Protein AF-A0A246A9L0-F1 (afdb_monomer)

Foldseek 3Di:
DDAAADDLVCLVVLLVVLVPDLFLVVNLVSLLSLLVNLLVLVVVLLVLVLVLLLVVLVVVLVVVVVVLVVLVVVLVVLVVVLVVLVVVLVVVVVVDDDPDPVVNVVSVVSVVVSVVSVVVSVVSVVVSVVVNVVSVVVSVVSVVVSVVVVVVVVVVSVVVSVVSSVVSVVLSVVLLVVLVVVLVVVLQVVLVVQLVVCVVVCVQDPDPDPDSVVDPSSVVSSVCCVVPPSVVSSSVSSSVSSSVVSVVSSVVSSVSSVVSVVSVVVSVVVVD

Solvent-accessible surface area (backbone atoms only — not comparable to full-atom values): 14744 Å² total; per-residue (Å²): 132,89,78,63,62,72,52,81,92,50,44,66,57,53,53,51,50,55,68,68,50,76,48,41,66,60,42,55,52,51,52,50,50,51,53,56,16,45,48,48,45,50,54,53,44,50,52,52,53,52,52,53,52,51,49,53,55,47,55,56,49,51,55,50,50,54,51,52,52,52,52,50,53,49,53,54,52,52,50,49,55,51,54,54,50,49,52,54,51,51,52,50,54,73,79,46,78,65,89,46,67,72,56,43,54,52,54,51,53,50,49,54,50,51,51,53,53,50,54,53,49,52,53,52,51,51,51,50,52,49,51,51,52,52,48,54,53,50,51,54,51,54,50,52,51,52,55,51,50,53,64,66,46,59,57,55,54,54,55,50,50,53,52,52,48,48,52,52,54,48,51,52,53,51,41,56,52,50,22,56,54,53,32,51,51,52,58,54,47,54,19,52,53,53,32,53,52,34,48,76,70,58,70,54,63,100,63,92,67,90,55,68,89,78,38,67,60,26,56,54,44,38,53,51,39,56,75,75,38,44,67,57,46,36,49,52,46,31,27,53,49,38,49,59,53,48,53,53,52,49,53,55,51,48,56,50,50,51,53,48,50,54,51,48,51,52,57,54,58,79,72,110

Nearest PDB structures (foldseek):
  8dk2-assembly1_D  TM=4.966E-01  e=8.667E-01  Pseudomonas aeruginosa PA14
  8wjo-assembly1_B  TM=2.475E-01  e=2.273E-01  Saccharomyces cerevisiae S288C
  6nct-assembly1_B  TM=4.121E-01  e=2.336E+00  Homo sapiens
  7a0g-assembly1_DDD  TM=3.031E-01  e=2.013E+00  Serratia marcescens
  8to0-assembly1_GX  TM=2.310E-01  e=5.426E+00  Mus musculus

Mean predicted aligned error: 10.17 Å

pLDDT: mean 87.03, std 9.72, range [43.97, 95.81]

Sequence (272 aa):
MSFRSLSVNHFSQYQETLSALPDAKERYSFIKELYQRLTINEEELEALQFEAALTEIQEQHDLQKDAFRNDHQVLKSIRKAIDDRILAVEQKLYLGLPDDLAEMDRLIAEQEAIVADQEQLNENELALLEKMSQSDISYGKKLAALDQSKTNREVPLKSKLERQLAQVAEAEKQTAFRTGIISMVIILLIPIILDYFAYLLGLNGKTDTRLIFTHYVFLISLILIEFFYAQRIKILVAAFLAKKQGDLFLNEISASLESIEKSKRKLTINRN

Radius of gyration: 42.34 Å; Cα contacts (8 Å, |Δi|>4): 162; chains: 1; bounding box: 89×28×133 Å

Structure (mmCIF, N/CA/C/O backbone):
data_AF-A0A246A9L0-F1
#
_entry.id   AF-A0A246A9L0-F1
#
loop_
_atom_site.group_PDB
_atom_site.id
_atom_site.type_symbol
_atom_site.label_atom_id
_atom_site.label_alt_id
_atom_site.label_comp_id
_atom_site.label_asym_id
_atom_site.label_entity_id
_atom_site.label_seq_id
_atom_site.pdbx_PDB_ins_code
_atom_site.Cartn_x
_atom_site.Cartn_y
_atom_site.Cartn_z
_atom_site.occupancy
_atom_site.B_iso_or_equiv
_atom_site.auth_seq_id
_atom_site.auth_comp_id
_atom_site.auth_asym_id
_atom_site.auth_atom_id
_atom_site.pdbx_PDB_model_num
ATOM 1 N N . MET A 1 1 ? 20.318 -9.066 -1.738 1.00 43.97 1 MET A N 1
ATOM 2 C CA . MET A 1 1 ? 20.620 -7.653 -1.421 1.00 43.97 1 MET A CA 1
ATOM 3 C C . MET A 1 1 ? 19.386 -7.071 -0.759 1.00 43.97 1 MET A C 1
ATOM 5 O O . MET A 1 1 ? 18.305 -7.299 -1.280 1.00 43.97 1 MET A O 1
ATOM 9 N N . SER A 1 2 ? 19.524 -6.423 0.399 1.00 50.28 2 SER A N 1
ATOM 10 C CA . SER A 1 2 ? 18.411 -5.701 1.030 1.00 50.28 2 SER A CA 1
ATOM 11 C C . SER A 1 2 ? 18.311 -4.328 0.368 1.00 50.28 2 SER A C 1
ATOM 13 O O . SER A 1 2 ? 19.278 -3.564 0.396 1.00 50.28 2 SER A O 1
ATOM 15 N N . PHE A 1 3 ? 17.197 -4.061 -0.307 1.00 69.56 3 PHE A N 1
ATOM 16 C CA . PHE A 1 3 ? 16.934 -2.764 -0.922 1.00 69.56 3 PHE A CA 1
ATOM 17 C C . PHE A 1 3 ? 16.401 -1.799 0.145 1.00 69.56 3 PHE A C 1
ATOM 19 O O . PHE A 1 3 ? 15.726 -2.217 1.081 1.00 69.56 3 PHE A O 1
ATOM 26 N N . ARG A 1 4 ? 16.731 -0.509 0.034 1.00 80.75 4 ARG A N 1
ATOM 27 C CA . ARG A 1 4 ? 16.181 0.546 0.904 1.00 80.75 4 ARG A CA 1
ATOM 28 C C . ARG A 1 4 ? 15.033 1.256 0.192 1.00 80.75 4 ARG A C 1
ATOM 30 O O . ARG A 1 4 ? 15.075 1.366 -1.033 1.00 80.75 4 ARG A O 1
ATOM 37 N N . SER A 1 5 ? 14.063 1.768 0.944 1.00 83.88 5 SER A N 1
ATOM 38 C CA . SER A 1 5 ? 12.982 2.605 0.416 1.00 83.88 5 SER A CA 1
ATOM 39 C C . SER A 1 5 ? 13.514 3.832 -0.337 1.00 83.88 5 SER A C 1
ATOM 41 O O . SER A 1 5 ? 14.615 4.331 -0.078 1.00 83.88 5 SER A O 1
ATOM 43 N N . LEU A 1 6 ? 12.738 4.310 -1.315 1.00 87.75 6 LEU A N 1
ATOM 44 C CA . LEU A 1 6 ? 13.034 5.563 -2.017 1.00 87.75 6 LEU A CA 1
ATOM 45 C C . LEU A 1 6 ? 12.648 6.758 -1.150 1.00 87.75 6 LEU A C 1
ATOM 47 O O . LEU A 1 6 ? 11.604 6.749 -0.506 1.00 87.75 6 LEU A O 1
ATOM 51 N N . SER A 1 7 ? 13.448 7.815 -1.225 1.00 85.19 7 SER A N 1
ATOM 52 C CA . SER A 1 7 ? 13.161 9.104 -0.598 1.00 85.19 7 SER A CA 1
ATOM 53 C C . SER A 1 7 ? 12.926 10.158 -1.671 1.00 85.19 7 SER A C 1
ATOM 55 O O . SER A 1 7 ? 13.726 10.259 -2.608 1.00 85.19 7 SER A O 1
ATOM 57 N N . VAL A 1 8 ? 11.874 10.972 -1.524 1.00 81.69 8 VAL A N 1
ATOM 58 C CA . VAL A 1 8 ? 11.599 12.088 -2.449 1.00 81.69 8 VAL A CA 1
ATOM 59 C C . VAL A 1 8 ? 12.749 13.096 -2.459 1.00 81.69 8 VAL A C 1
ATOM 61 O O . VAL A 1 8 ? 13.107 13.612 -3.515 1.00 81.69 8 VAL A O 1
ATOM 64 N N . ASN A 1 9 ? 13.419 13.299 -1.322 1.00 81.62 9 ASN A N 1
ATOM 65 C CA . ASN A 1 9 ? 14.544 14.235 -1.211 1.00 81.62 9 ASN A CA 1
ATOM 66 C C . ASN A 1 9 ? 15.768 13.812 -2.040 1.00 81.62 9 ASN A C 1
ATOM 68 O O . ASN A 1 9 ? 16.600 14.647 -2.381 1.00 81.62 9 ASN A O 1
ATOM 72 N N . HIS A 1 10 ? 15.877 12.522 -2.370 1.00 84.62 10 HIS A N 1
ATOM 73 C CA . HIS A 1 10 ? 16.960 11.972 -3.187 1.00 84.62 10 HIS A CA 1
ATOM 74 C C . HIS A 1 10 ? 16.540 11.726 -4.642 1.00 84.62 10 HIS A C 1
ATOM 76 O O . HIS A 1 10 ? 17.322 11.186 -5.423 1.00 84.62 10 HIS A O 1
ATOM 82 N N . PHE A 1 11 ? 15.330 12.135 -5.040 1.00 83.31 11 PHE A N 1
ATOM 83 C CA . PHE A 1 11 ? 14.807 11.825 -6.369 1.00 83.31 11 PHE A CA 1
ATOM 84 C C . PHE A 1 11 ? 15.612 12.477 -7.505 1.00 83.31 11 PHE A C 1
ATOM 86 O O . PHE A 1 11 ? 15.880 11.834 -8.521 1.00 83.31 11 PHE A O 1
ATOM 93 N N . SER A 1 12 ? 16.097 13.706 -7.299 1.00 83.31 12 SER A N 1
ATOM 94 C CA . SER A 1 12 ? 16.998 14.388 -8.240 1.00 83.31 12 SER A CA 1
ATOM 95 C C . SER A 1 12 ? 18.298 13.609 -8.475 1.00 83.31 12 SER A C 1
ATOM 97 O O . SER A 1 12 ? 18.754 13.498 -9.610 1.00 83.31 12 SER A O 1
ATOM 99 N 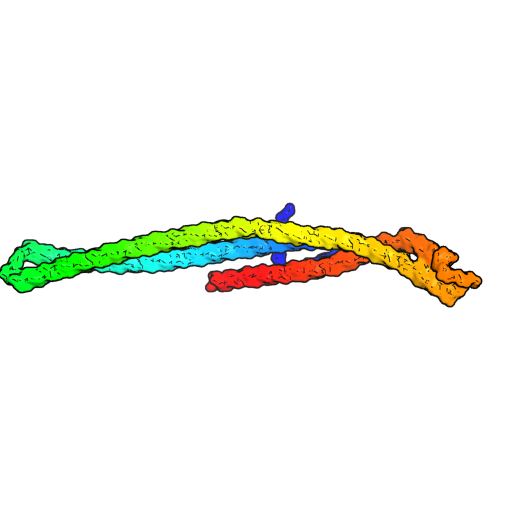N . GLN A 1 13 ? 18.846 12.974 -7.435 1.00 87.56 13 GLN A N 1
ATOM 100 C CA . GLN A 1 13 ? 20.059 12.155 -7.537 1.00 87.56 13 GLN A CA 1
ATOM 101 C C . GLN A 1 13 ? 19.816 10.887 -8.369 1.00 87.56 13 GLN A C 1
ATOM 103 O O . GLN A 1 13 ? 20.695 10.457 -9.117 1.00 87.56 13 GLN A O 1
ATOM 108 N N . TYR A 1 14 ? 18.619 10.292 -8.296 1.00 86.94 14 TYR A N 1
ATOM 109 C CA . TYR A 1 14 ? 18.253 9.152 -9.149 1.00 86.94 14 TYR A CA 1
ATOM 110 C C . TYR A 1 14 ? 18.112 9.562 -10.618 1.00 86.94 14 TYR A C 1
ATOM 112 O O . TYR A 1 14 ? 18.540 8.821 -11.504 1.00 86.94 14 TYR A O 1
ATOM 120 N N . GLN A 1 15 ? 17.575 10.756 -10.880 1.00 86.38 15 GLN A N 1
ATOM 121 C CA . GLN A 1 15 ? 17.470 11.313 -12.228 1.00 86.38 15 GLN A CA 1
ATOM 122 C C . GLN A 1 15 ? 18.846 11.621 -12.837 1.00 86.38 15 GLN A C 1
ATOM 124 O O . GLN A 1 15 ? 19.100 11.291 -14.001 1.00 86.38 15 GLN A O 1
ATOM 129 N N . GLU A 1 16 ? 19.752 12.205 -12.051 1.00 87.44 16 GLU A N 1
ATOM 130 C CA . GLU A 1 16 ? 21.145 12.440 -12.446 1.00 87.44 16 GLU A CA 1
ATOM 131 C C . GLU A 1 16 ? 21.873 11.121 -12.726 1.00 87.44 16 GLU A C 1
ATOM 133 O O . GLU A 1 16 ? 22.497 10.973 -13.778 1.00 87.44 16 GLU A O 1
ATOM 138 N N . THR A 1 17 ? 21.718 10.130 -11.843 1.00 87.44 17 THR A N 1
ATOM 139 C CA . THR A 1 17 ? 22.319 8.797 -12.005 1.00 87.44 17 THR A CA 1
ATOM 140 C C . THR A 1 17 ? 21.833 8.130 -13.289 1.00 87.44 17 THR A C 1
ATOM 142 O O . THR A 1 17 ? 22.651 7.711 -14.106 1.00 87.44 17 THR A O 1
ATOM 145 N N . LEU A 1 18 ? 20.517 8.092 -13.536 1.00 86.81 18 LEU A N 1
ATOM 146 C CA . LEU A 1 18 ? 19.975 7.523 -14.772 1.00 86.81 18 LEU A CA 1
ATOM 147 C C . LEU A 1 18 ? 20.483 8.277 -16.008 1.00 86.81 18 LEU A C 1
ATOM 149 O O . LEU A 1 18 ? 20.780 7.664 -17.033 1.00 86.81 18 LEU A O 1
ATOM 153 N N . SER A 1 19 ? 20.599 9.603 -15.928 1.00 83.19 19 SER A N 1
ATOM 154 C CA . SER A 1 19 ? 21.100 10.432 -17.027 1.00 83.19 19 SER A CA 1
ATOM 155 C C . SER A 1 19 ? 22.567 10.148 -17.350 1.00 83.19 19 SER A C 1
ATOM 157 O O . SER A 1 19 ? 22.910 10.126 -18.534 1.00 83.19 19 SER A O 1
ATOM 159 N N . ALA A 1 20 ? 23.388 9.879 -16.332 1.00 85.75 20 ALA A N 1
ATOM 160 C CA . ALA A 1 20 ? 24.817 9.602 -16.451 1.00 85.75 20 ALA A CA 1
ATOM 161 C C . ALA A 1 20 ? 25.147 8.183 -16.948 1.00 85.75 20 ALA A C 1
ATOM 163 O O . ALA A 1 20 ? 26.250 7.968 -17.450 1.00 85.75 20 ALA A O 1
ATOM 164 N N . LEU A 1 21 ? 24.217 7.222 -16.851 1.00 85.94 21 LEU A N 1
ATOM 165 C CA . LEU A 1 21 ? 24.457 5.841 -17.288 1.00 85.94 21 LEU A CA 1
ATOM 166 C C . LEU A 1 21 ? 24.668 5.757 -18.814 1.00 85.94 21 LEU A C 1
ATOM 168 O O . LEU A 1 21 ? 23.764 6.110 -19.581 1.00 85.94 21 LEU A O 1
ATOM 172 N N . PRO A 1 22 ? 25.830 5.282 -19.291 1.00 75.94 22 PRO A N 1
ATOM 173 C CA . PRO A 1 22 ? 26.137 5.261 -20.718 1.00 75.94 22 PRO A CA 1
ATOM 174 C C . PRO A 1 22 ? 25.418 4.126 -21.457 1.00 75.94 22 PRO A C 1
ATOM 176 O O . PRO A 1 22 ? 25.108 4.275 -22.639 1.00 75.94 22 PRO A O 1
ATOM 179 N N . ASP A 1 23 ? 25.129 3.014 -20.775 1.00 85.81 23 ASP A N 1
ATOM 180 C CA . ASP A 1 23 ? 24.578 1.811 -21.393 1.00 85.81 23 ASP A CA 1
ATOM 181 C C . ASP A 1 23 ? 23.058 1.665 -21.204 1.00 85.81 23 ASP A C 1
ATOM 183 O O . ASP A 1 23 ? 22.481 1.979 -20.160 1.00 85.81 23 ASP A O 1
ATOM 187 N N . ALA A 1 24 ? 22.394 1.140 -22.235 1.00 86.38 24 ALA A N 1
ATOM 188 C CA . ALA A 1 24 ? 20.955 0.906 -22.235 1.00 86.38 24 ALA A CA 1
ATOM 189 C C . ALA A 1 24 ? 20.551 -0.169 -21.214 1.00 86.38 24 ALA A C 1
ATOM 191 O O . ALA A 1 24 ? 19.536 -0.019 -20.533 1.00 86.38 24 ALA A O 1
ATOM 192 N N . LYS A 1 25 ? 21.347 -1.236 -21.070 1.00 88.25 25 LYS A N 1
ATOM 193 C CA . LYS A 1 25 ? 21.045 -2.338 -20.147 1.00 88.25 25 LYS A CA 1
ATOM 194 C C . LYS A 1 25 ? 21.147 -1.893 -18.690 1.00 88.25 25 LYS A C 1
ATOM 196 O O . LYS A 1 25 ? 20.275 -2.217 -17.884 1.00 88.25 25 LYS A O 1
ATOM 201 N N . GLU A 1 26 ? 22.176 -1.113 -18.364 1.00 89.44 26 GLU A N 1
ATOM 202 C CA . GLU A 1 26 ? 22.354 -0.535 -17.028 1.00 89.44 26 GLU A CA 1
ATOM 203 C C . GLU A 1 26 ? 21.178 0.372 -16.646 1.00 89.44 26 GLU A C 1
ATOM 205 O O . GLU A 1 26 ? 20.662 0.263 -15.535 1.00 89.44 26 GLU A O 1
ATOM 210 N N . ARG A 1 27 ? 20.673 1.185 -17.587 1.00 90.75 27 ARG A N 1
ATOM 211 C CA . ARG A 1 27 ? 19.473 2.014 -17.376 1.00 90.75 27 ARG A CA 1
ATOM 212 C C . ARG A 1 27 ? 18.250 1.174 -17.011 1.00 90.75 27 ARG A C 1
ATOM 214 O O . ARG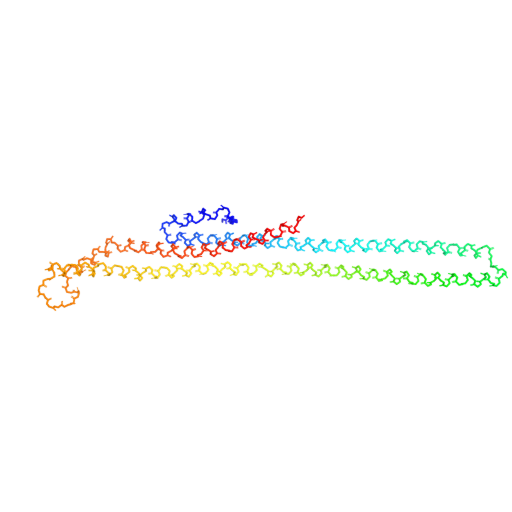 A 1 27 ? 17.592 1.465 -16.016 1.00 90.75 27 ARG A O 1
ATOM 221 N N . TYR A 1 28 ? 17.952 0.114 -17.765 1.00 92.81 28 TYR A N 1
ATOM 222 C CA . TYR A 1 28 ? 16.812 -0.757 -17.451 1.00 92.81 28 TYR A CA 1
ATOM 223 C C . TYR A 1 28 ? 16.993 -1.517 -16.135 1.00 92.81 28 TYR A C 1
ATOM 225 O O . TYR A 1 28 ? 16.023 -1.693 -15.400 1.00 92.81 28 TYR A O 1
ATOM 233 N N . SER A 1 29 ? 18.217 -1.938 -15.807 1.00 92.88 29 SER A N 1
ATOM 234 C CA . SER A 1 29 ? 18.518 -2.558 -14.512 1.00 92.88 29 SER A CA 1
ATOM 235 C C . SER A 1 29 ? 18.274 -1.591 -13.353 1.00 92.88 29 SER A C 1
ATOM 237 O O . SER A 1 29 ? 17.652 -1.971 -12.364 1.00 92.88 29 SER A O 1
ATOM 239 N N . PHE A 1 30 ? 18.703 -0.336 -13.497 1.00 93.06 30 PHE A N 1
ATOM 240 C CA . PHE A 1 30 ? 18.483 0.700 -12.494 1.00 93.06 30 PHE A CA 1
ATOM 241 C C . PHE A 1 30 ? 16.990 1.005 -12.308 1.00 93.06 30 PHE A C 1
ATOM 243 O O . PHE A 1 30 ? 16.514 1.077 -11.181 1.00 93.06 30 PHE A O 1
ATOM 250 N N . ILE A 1 31 ? 16.209 1.083 -13.393 1.00 93.62 31 ILE A N 1
ATOM 251 C CA . ILE A 1 31 ? 14.747 1.247 -13.305 1.00 93.62 31 ILE A CA 1
ATOM 252 C C . ILE A 1 31 ? 14.082 0.065 -12.577 1.00 93.62 31 ILE A C 1
ATOM 254 O O . ILE A 1 31 ? 13.220 0.286 -11.727 1.00 93.62 31 ILE A O 1
ATOM 258 N N . LYS A 1 32 ? 14.487 -1.184 -12.857 1.00 94.19 32 LYS A N 1
ATOM 259 C CA . LYS A 1 32 ? 13.975 -2.371 -12.137 1.00 94.19 32 LYS A CA 1
ATOM 260 C C . LYS A 1 32 ? 14.259 -2.272 -10.637 1.00 94.19 32 LYS A C 1
ATOM 262 O O . LYS A 1 32 ? 13.375 -2.551 -9.832 1.00 94.19 32 LYS A O 1
ATOM 267 N N . GLU A 1 33 ? 15.461 -1.833 -10.269 1.00 92.88 33 GLU A N 1
ATOM 268 C CA . GLU A 1 33 ? 15.821 -1.586 -8.873 1.00 92.88 33 GLU A CA 1
ATOM 269 C C . GLU A 1 33 ? 14.950 -0.488 -8.242 1.00 92.88 33 GLU A C 1
ATOM 271 O O . GLU A 1 33 ? 14.458 -0.664 -7.128 1.00 92.88 33 GLU A O 1
ATOM 276 N N . LEU A 1 34 ? 14.700 0.625 -8.940 1.00 93.44 34 LEU A N 1
ATOM 277 C CA . LEU A 1 34 ? 13.831 1.684 -8.421 1.00 93.44 34 LEU A CA 1
ATOM 278 C C . LEU A 1 34 ? 12.397 1.187 -8.172 1.00 93.44 34 LEU A C 1
ATOM 280 O O . LEU A 1 34 ? 11.835 1.512 -7.130 1.00 93.44 34 LEU A O 1
ATOM 284 N N . TYR A 1 35 ? 11.822 0.352 -9.045 1.00 94.31 35 TYR A N 1
ATOM 285 C CA . TYR A 1 35 ? 10.506 -0.261 -8.792 1.00 94.31 35 TYR A CA 1
ATOM 286 C C . TYR A 1 35 ? 10.508 -1.215 -7.587 1.00 94.31 35 TYR A C 1
ATOM 288 O O . TYR A 1 35 ? 9.560 -1.222 -6.800 1.00 94.31 35 TYR A O 1
ATOM 296 N N . GLN A 1 36 ? 11.586 -1.978 -7.384 1.00 92.38 36 GLN A N 1
ATOM 297 C CA . GLN A 1 36 ? 11.736 -2.814 -6.186 1.00 92.38 36 GLN A CA 1
ATOM 298 C C . GLN A 1 36 ? 11.782 -1.958 -4.913 1.00 92.38 36 GLN A C 1
ATOM 300 O O . GLN A 1 36 ? 11.088 -2.250 -3.942 1.00 92.38 36 GLN A O 1
ATOM 305 N N . ARG A 1 37 ? 12.535 -0.852 -4.928 1.00 92.50 37 ARG A N 1
ATOM 306 C CA . ARG A 1 37 ? 12.586 0.105 -3.811 1.00 92.50 37 ARG A CA 1
ATOM 307 C C . ARG A 1 37 ? 11.259 0.845 -3.600 1.00 92.50 37 ARG A C 1
ATOM 309 O O . ARG A 1 37 ? 10.912 1.164 -2.465 1.00 92.50 37 ARG A O 1
ATOM 316 N N . LEU A 1 38 ? 10.507 1.115 -4.669 1.00 92.62 38 LEU A N 1
ATOM 317 C CA . LEU A 1 38 ? 9.163 1.696 -4.596 1.00 92.62 38 LEU A CA 1
ATOM 318 C C . LEU A 1 38 ? 8.176 0.736 -3.920 1.00 92.62 38 LEU A C 1
ATOM 320 O O . LEU A 1 38 ? 7.350 1.182 -3.135 1.00 92.62 38 LEU A O 1
ATOM 324 N N . THR A 1 39 ? 8.302 -0.570 -4.157 1.00 91.62 39 THR A N 1
ATOM 325 C CA . THR A 1 39 ? 7.457 -1.580 -3.495 1.00 91.62 39 THR A CA 1
ATOM 326 C C . THR A 1 39 ? 7.644 -1.556 -1.979 1.00 91.62 39 THR A C 1
ATOM 328 O O . THR A 1 39 ? 6.663 -1.580 -1.249 1.00 91.62 39 THR A O 1
ATOM 331 N N . ILE A 1 40 ? 8.878 -1.372 -1.495 1.00 91.44 40 ILE A N 1
ATOM 332 C CA . ILE A 1 40 ? 9.153 -1.212 -0.055 1.00 91.44 40 ILE A CA 1
ATOM 333 C C . ILE A 1 40 ? 8.417 0.010 0.512 1.00 91.44 40 ILE A C 1
ATOM 335 O O . ILE A 1 40 ? 7.858 -0.041 1.602 1.00 91.44 40 ILE A O 1
ATOM 339 N N . ASN A 1 41 ? 8.363 1.115 -0.236 1.00 91.19 41 ASN A N 1
ATOM 340 C CA . ASN A 1 41 ? 7.597 2.289 0.185 1.00 91.19 41 ASN A CA 1
ATOM 341 C C . ASN A 1 41 ? 6.091 2.025 0.292 1.00 91.19 41 ASN A C 1
ATOM 343 O O . ASN A 1 41 ? 5.441 2.611 1.161 1.00 91.19 41 ASN A O 1
ATOM 347 N N . GLU A 1 42 ? 5.548 1.191 -0.595 1.00 90.88 42 GLU A N 1
ATOM 348 C CA . GLU A 1 42 ? 4.148 0.764 -0.567 1.00 90.88 42 GLU A CA 1
ATOM 349 C C . GLU A 1 42 ? 3.880 -0.159 0.627 1.00 90.88 42 GLU A C 1
ATOM 351 O O . GLU A 1 42 ? 2.931 0.089 1.366 1.00 90.88 42 GLU A O 1
ATOM 356 N N . GLU A 1 43 ? 4.760 -1.127 0.892 1.00 90.62 43 GLU A N 1
ATOM 357 C CA . GLU A 1 43 ? 4.701 -1.999 2.076 1.00 90.62 43 GLU A CA 1
ATOM 358 C C . GLU A 1 43 ? 4.741 -1.189 3.383 1.00 90.62 43 GLU A C 1
ATOM 360 O O . GLU A 1 43 ? 3.932 -1.405 4.286 1.00 90.62 43 GLU A O 1
ATOM 365 N N . GLU A 1 44 ? 5.635 -0.200 3.477 1.00 90.44 44 GLU A N 1
ATOM 366 C CA . GLU A 1 44 ? 5.698 0.714 4.622 1.00 90.44 44 GLU A CA 1
ATOM 367 C C . GLU A 1 44 ? 4.400 1.525 4.786 1.00 90.44 44 GLU A C 1
ATOM 369 O O . GLU A 1 44 ? 3.945 1.747 5.908 1.00 90.44 44 GLU A O 1
ATOM 374 N N . LEU A 1 45 ? 3.793 1.995 3.689 1.00 90.69 45 LEU A N 1
ATOM 375 C CA . LEU A 1 45 ? 2.514 2.708 3.749 1.00 90.69 45 LEU A CA 1
ATOM 376 C C . LEU A 1 45 ? 1.387 1.787 4.229 1.00 90.69 45 LEU A C 1
ATOM 378 O O . LEU A 1 45 ? 0.569 2.212 5.042 1.00 90.69 45 LEU A O 1
ATOM 382 N N . GLU A 1 46 ? 1.335 0.547 3.749 1.00 89.06 46 GLU A N 1
ATOM 383 C CA . GLU A 1 46 ? 0.333 -0.423 4.187 1.00 89.06 46 GLU A CA 1
ATOM 384 C C . GLU A 1 46 ? 0.473 -0.766 5.669 1.00 89.06 46 GLU A C 1
ATOM 386 O O . GLU A 1 46 ? -0.534 -0.811 6.377 1.00 89.06 46 GLU A O 1
ATOM 391 N N . ALA A 1 47 ? 1.704 -0.937 6.156 1.00 89.38 47 ALA A N 1
ATOM 392 C CA . ALA A 1 47 ? 1.972 -1.145 7.575 1.00 89.38 47 ALA A CA 1
ATOM 393 C C . ALA A 1 47 ? 1.451 0.027 8.424 1.00 89.38 47 ALA A C 1
ATOM 395 O O . ALA A 1 47 ? 0.758 -0.198 9.416 1.00 89.38 47 ALA A O 1
ATOM 396 N N . LEU A 1 48 ? 1.702 1.271 7.998 1.00 90.06 48 LEU A N 1
ATOM 397 C CA . LEU A 1 48 ? 1.187 2.462 8.684 1.00 90.06 48 LEU A CA 1
ATOM 398 C C . LEU A 1 48 ? -0.344 2.545 8.648 1.00 90.06 48 LEU A C 1
ATOM 400 O O . LEU A 1 48 ? -0.961 2.917 9.642 1.00 90.06 48 LEU A O 1
ATOM 404 N N . GLN A 1 49 ? -0.971 2.208 7.518 1.00 90.19 49 GLN A N 1
ATOM 405 C CA . GLN A 1 49 ? -2.434 2.177 7.407 1.00 90.19 49 GLN A CA 1
ATOM 406 C C . GLN A 1 49 ? -3.054 1.122 8.324 1.00 90.19 49 GLN A C 1
ATOM 408 O O . GLN A 1 49 ? -4.099 1.371 8.920 1.00 90.19 49 GLN A O 1
ATOM 413 N N . PHE A 1 50 ? -2.426 -0.051 8.420 1.00 90.31 50 PHE A N 1
ATOM 414 C CA . PHE A 1 50 ? -2.865 -1.119 9.309 1.00 90.31 50 PHE A CA 1
ATOM 415 C C . PHE A 1 50 ? -2.755 -0.698 10.774 1.00 90.31 50 PHE A C 1
ATOM 417 O O . PHE A 1 50 ? -3.716 -0.853 11.520 1.00 90.31 50 PHE A O 1
ATOM 424 N N . GLU A 1 51 ? -1.615 -0.126 11.172 1.00 90.50 51 GLU A N 1
ATOM 425 C CA . GLU A 1 51 ? -1.410 0.367 12.536 1.00 90.50 51 GLU A CA 1
ATOM 426 C C . GLU A 1 51 ? -2.429 1.456 12.893 1.00 90.50 51 GLU A C 1
ATOM 428 O O . GLU A 1 51 ? -3.072 1.365 13.932 1.00 90.50 51 GLU A O 1
ATOM 433 N N . ALA A 1 52 ? -2.647 2.433 12.006 1.00 90.19 52 ALA A N 1
ATOM 434 C CA . ALA A 1 52 ? -3.622 3.498 12.229 1.00 90.19 52 ALA A CA 1
ATOM 435 C C . ALA A 1 52 ? -5.051 2.955 12.409 1.00 90.19 52 ALA A C 1
ATOM 437 O O . ALA A 1 52 ? -5.746 3.352 13.340 1.00 90.19 52 ALA A O 1
ATOM 438 N N . ALA A 1 53 ? -5.475 2.017 11.557 1.00 90.88 53 ALA A N 1
ATOM 439 C CA . ALA A 1 53 ? -6.792 1.394 11.670 1.00 90.88 53 ALA A CA 1
ATOM 440 C C . ALA A 1 53 ? -6.932 0.555 12.951 1.00 90.88 53 ALA A C 1
ATOM 442 O O . ALA A 1 53 ? -7.996 0.543 13.567 1.00 90.88 53 ALA A O 1
ATOM 443 N N . LEU A 1 54 ? -5.867 -0.140 13.365 1.00 92.50 54 LEU A N 1
ATOM 444 C CA . LEU A 1 54 ? -5.854 -0.894 14.617 1.00 92.50 54 LEU A CA 1
ATOM 445 C C . LEU A 1 54 ? -6.031 0.037 15.820 1.00 92.50 54 LEU A C 1
ATOM 447 O O . LEU A 1 54 ? -6.864 -0.245 16.679 1.00 92.50 54 LEU A O 1
ATOM 451 N N . THR A 1 55 ? -5.287 1.144 15.855 1.00 92.12 55 THR A N 1
ATOM 452 C CA . THR A 1 55 ? -5.395 2.155 16.912 1.00 92.12 55 THR A CA 1
ATOM 453 C C . THR A 1 55 ? -6.801 2.747 16.972 1.00 92.12 55 THR A C 1
ATOM 455 O O . THR A 1 55 ? -7.394 2.762 18.042 1.00 92.12 55 THR A O 1
ATOM 458 N N . GLU A 1 56 ? -7.389 3.133 15.837 1.00 91.81 56 GLU A N 1
ATOM 459 C CA . GLU A 1 56 ? -8.757 3.673 15.791 1.00 91.81 56 GLU A CA 1
ATOM 460 C C . GLU A 1 56 ? -9.797 2.677 16.340 1.00 91.81 56 GLU A C 1
ATOM 462 O O . GLU A 1 56 ? -10.682 3.040 17.117 1.00 91.81 56 GLU A O 1
ATOM 467 N N . ILE A 1 57 ? -9.686 1.395 15.968 1.00 93.06 57 ILE A N 1
ATOM 468 C CA . ILE A 1 57 ? -10.588 0.341 16.455 1.00 93.06 57 ILE A CA 1
ATOM 469 C C . ILE A 1 57 ? -10.436 0.142 17.970 1.00 93.06 57 ILE A C 1
ATOM 471 O O . ILE A 1 57 ? -11.442 -0.059 18.655 1.00 93.06 57 ILE A O 1
ATOM 475 N N . GLN A 1 58 ? -9.204 0.191 18.486 1.00 92.44 58 GLN A N 1
ATOM 476 C CA . GLN A 1 58 ? -8.910 0.080 19.918 1.00 92.44 58 GLN A CA 1
ATOM 477 C C . GLN A 1 58 ? -9.455 1.275 20.699 1.00 92.44 58 GLN A C 1
ATOM 479 O O . GLN A 1 58 ? -10.229 1.079 21.630 1.00 92.44 58 GLN A O 1
ATOM 484 N N . GLU A 1 59 ? -9.149 2.499 20.272 1.00 92.94 59 GLU A N 1
ATOM 485 C CA . GLU A 1 59 ? -9.632 3.725 20.916 1.00 92.94 59 GLU A CA 1
ATOM 486 C C . GLU A 1 59 ? -11.162 3.774 20.954 1.00 92.94 59 GLU A C 1
ATOM 488 O O . GLU A 1 59 ? -11.759 4.101 21.979 1.00 92.94 59 GLU A O 1
ATOM 493 N N . GLN A 1 60 ? -11.824 3.384 19.861 1.00 92.31 60 GLN A N 1
ATOM 494 C CA . GLN A 1 60 ? -13.282 3.324 19.828 1.00 92.31 60 GLN A CA 1
ATOM 495 C C . GLN A 1 60 ? -13.844 2.293 20.821 1.00 92.31 60 GLN A C 1
ATOM 497 O O . GLN A 1 60 ? -14.896 2.536 21.418 1.00 92.31 60 GLN A O 1
ATOM 502 N N . HIS A 1 61 ? -13.186 1.142 20.991 1.00 93.12 61 HIS A N 1
ATOM 503 C CA . HIS A 1 61 ? -13.607 0.121 21.958 1.00 93.12 61 HIS A CA 1
ATOM 504 C C . HIS A 1 61 ? -13.376 0.570 23.398 1.00 93.12 61 HIS A C 1
ATOM 506 O O . HIS A 1 61 ? -14.263 0.397 24.232 1.00 93.12 61 HIS A O 1
ATOM 512 N N . ASP A 1 62 ? -12.239 1.200 23.675 1.00 92.94 62 ASP A N 1
ATOM 513 C CA . ASP A 1 62 ? -11.907 1.720 25.000 1.00 92.94 62 ASP A CA 1
ATOM 514 C C . ASP A 1 62 ? -12.885 2.826 25.421 1.00 92.94 62 ASP A C 1
ATOM 516 O O . ASP A 1 62 ? -13.437 2.771 26.519 1.00 92.94 62 ASP A O 1
ATOM 520 N N . LEU A 1 63 ? -13.230 3.746 24.512 1.00 93.50 63 LEU A N 1
ATOM 521 C CA . LEU A 1 63 ? -14.272 4.752 24.752 1.00 93.50 63 LEU A CA 1
ATOM 522 C C . LEU A 1 63 ? -15.641 4.120 25.060 1.00 93.50 63 LEU A C 1
ATOM 524 O O . LEU A 1 63 ? -16.367 4.601 25.932 1.00 93.50 63 LEU A O 1
ATOM 528 N N . GLN A 1 64 ? -16.010 3.036 24.366 1.00 92.88 64 GLN A N 1
ATOM 529 C CA . GLN A 1 64 ? -17.252 2.307 24.654 1.00 92.88 64 GLN A CA 1
ATOM 530 C C . GLN A 1 64 ? -17.204 1.627 26.025 1.00 92.88 64 GLN A C 1
ATOM 532 O O . GLN A 1 64 ? -18.174 1.700 26.778 1.00 92.88 64 GLN A O 1
ATOM 537 N N . LYS A 1 65 ? -16.075 1.010 26.383 1.00 93.50 65 LYS A N 1
ATOM 538 C CA . LYS A 1 65 ? -15.871 0.396 27.701 1.00 93.50 65 LYS A CA 1
ATOM 539 C C . LYS A 1 65 ? -15.950 1.404 28.835 1.00 93.50 65 LYS A C 1
ATOM 541 O O . LYS A 1 65 ? -16.575 1.105 29.851 1.00 93.50 65 LYS A O 1
ATOM 546 N N . ASP A 1 66 ? -15.364 2.582 28.664 1.00 93.69 66 ASP A N 1
ATOM 547 C CA . ASP A 1 66 ? -15.446 3.647 29.660 1.00 93.69 66 ASP A CA 1
ATOM 548 C C . ASP A 1 66 ? -16.890 4.131 29.839 1.00 93.69 66 ASP A C 1
ATOM 550 O O . ASP A 1 66 ? -17.343 4.312 30.972 1.00 93.69 66 ASP A O 1
ATOM 554 N N . ALA A 1 67 ? -17.656 4.248 28.749 1.00 93.38 67 ALA A N 1
ATOM 555 C CA . ALA A 1 67 ? -19.085 4.544 28.824 1.00 93.38 67 ALA A CA 1
ATOM 556 C C . ALA A 1 67 ? -19.859 3.452 29.587 1.00 93.38 67 ALA A C 1
ATOM 558 O O . ALA A 1 67 ? -20.587 3.765 30.528 1.00 93.38 67 ALA A O 1
ATOM 559 N N . PHE A 1 68 ? -19.638 2.170 29.274 1.00 93.81 68 PHE A N 1
ATOM 560 C CA . PHE A 1 68 ? -20.285 1.062 29.990 1.00 93.81 68 PHE A CA 1
ATOM 561 C C . PHE A 1 68 ? -19.897 1.002 31.468 1.00 93.81 68 PHE A C 1
ATOM 563 O O . PHE A 1 68 ? -20.728 0.682 32.318 1.00 93.81 68 PHE A O 1
ATOM 570 N N . ARG A 1 69 ? -18.645 1.328 31.802 1.00 92.88 69 ARG A N 1
ATOM 571 C CA . ARG A 1 69 ? -18.179 1.400 33.189 1.00 92.88 69 ARG A CA 1
ATOM 572 C C . ARG A 1 69 ? -18.902 2.499 33.963 1.00 92.88 69 ARG A C 1
ATOM 574 O O . ARG A 1 69 ? -19.272 2.273 35.117 1.00 92.88 69 ARG A O 1
ATOM 581 N N . ASN A 1 70 ? -19.116 3.655 33.337 1.00 94.62 70 ASN A N 1
ATOM 582 C CA . ASN A 1 70 ? -19.885 4.746 33.928 1.00 94.62 70 ASN A CA 1
ATOM 583 C C . ASN A 1 70 ? -21.348 4.336 34.143 1.00 94.62 70 ASN A C 1
ATOM 585 O O . ASN A 1 70 ? -21.856 4.491 35.253 1.00 94.62 70 ASN A O 1
ATOM 589 N N . ASP A 1 71 ? -21.990 3.731 33.140 1.00 93.38 71 ASP A N 1
ATOM 590 C CA . ASP A 1 71 ? -23.370 3.236 33.247 1.00 93.38 71 ASP A CA 1
ATOM 591 C C . ASP A 1 71 ? -23.507 2.193 34.366 1.00 93.38 71 ASP A C 1
ATOM 593 O O . ASP A 1 71 ? -24.404 2.277 35.206 1.00 93.38 71 ASP A O 1
ATOM 597 N N . HIS A 1 72 ? -22.564 1.251 34.457 1.00 93.88 72 HIS A N 1
ATOM 598 C CA . HIS A 1 72 ? -22.542 0.254 35.526 1.00 93.88 72 HIS A CA 1
ATOM 599 C C . HIS A 1 72 ? -22.398 0.893 36.916 1.00 93.88 72 HIS A C 1
ATOM 601 O O . HIS A 1 72 ? -23.036 0.461 37.879 1.00 93.88 72 HIS A O 1
ATOM 607 N N . GLN A 1 73 ? -21.584 1.945 37.041 1.00 94.94 73 GLN A N 1
ATOM 608 C CA . GLN A 1 73 ? -21.430 2.671 38.299 1.00 94.94 73 GLN A CA 1
ATOM 609 C C . GLN A 1 73 ? -22.721 3.393 38.715 1.00 94.94 73 GLN A C 1
ATOM 611 O O . GLN A 1 73 ? -23.016 3.450 39.912 1.00 94.94 73 GLN A O 1
ATOM 616 N N . VAL A 1 74 ? -23.503 3.895 37.754 1.00 95.06 74 VAL A N 1
ATOM 617 C CA . VAL A 1 74 ? -24.833 4.474 38.004 1.00 95.06 74 VAL A CA 1
ATOM 618 C C . VAL A 1 74 ? -25.821 3.398 38.457 1.00 95.06 74 VAL A C 1
ATOM 620 O O . VAL A 1 74 ? -26.484 3.575 39.474 1.00 95.06 74 VAL A O 1
ATOM 623 N N . LEU A 1 75 ? -25.884 2.244 37.787 1.00 94.19 75 LEU A N 1
ATOM 624 C CA . LEU A 1 75 ? -26.760 1.146 38.223 1.00 94.19 75 LEU A CA 1
ATOM 625 C C . LEU A 1 75 ? -26.404 0.664 39.636 1.00 94.19 75 LEU A C 1
ATOM 627 O O . LEU A 1 75 ? -27.284 0.448 40.467 1.00 94.19 75 LEU A O 1
ATOM 631 N N . LYS A 1 76 ? -25.109 0.601 39.964 1.00 94.69 76 LYS A N 1
ATOM 632 C CA . LYS A 1 76 ? -24.640 0.256 41.311 1.00 94.69 76 LYS A CA 1
ATOM 633 C C . LYS A 1 76 ? -25.078 1.265 42.379 1.00 94.69 76 LYS A C 1
ATOM 635 O O . LYS A 1 76 ? -25.349 0.860 43.511 1.00 94.69 76 LYS A O 1
ATOM 640 N N . SER A 1 77 ? -25.123 2.562 42.066 1.00 94.88 77 SER A N 1
ATOM 641 C CA . SER A 1 77 ? -25.598 3.569 43.024 1.00 94.88 77 SER A CA 1
ATOM 642 C C . SER A 1 77 ? -27.112 3.485 43.229 1.00 94.88 77 SER A C 1
ATOM 644 O O . SER A 1 77 ? -27.562 3.574 44.370 1.00 94.88 77 SER A O 1
ATOM 646 N N . ILE A 1 78 ? -27.874 3.221 42.161 1.00 93.62 78 ILE A N 1
ATOM 647 C CA . ILE A 1 78 ? -29.323 2.968 42.221 1.00 93.62 78 ILE A CA 1
ATOM 648 C C . ILE A 1 78 ? -29.614 1.734 43.078 1.00 93.62 78 ILE A C 1
ATOM 650 O O . ILE A 1 78 ? -30.422 1.808 44.000 1.00 93.62 78 ILE A O 1
ATOM 654 N N . ARG A 1 79 ? -28.895 0.629 42.846 1.00 93.56 79 ARG A N 1
ATOM 655 C CA . ARG A 1 79 ? -29.005 -0.603 43.640 1.00 93.56 79 ARG A CA 1
ATOM 656 C C . ARG A 1 79 ? -28.837 -0.342 45.129 1.00 93.56 79 ARG A C 1
ATOM 658 O O . ARG A 1 79 ? -29.664 -0.763 45.924 1.00 93.56 79 ARG A O 1
ATOM 665 N N . LYS A 1 80 ? -27.805 0.422 45.497 1.00 94.94 80 LYS A N 1
ATOM 666 C CA . LYS A 1 80 ? -27.569 0.797 46.893 1.00 94.94 80 LYS A CA 1
ATOM 667 C C . LYS A 1 80 ? -28.736 1.605 47.476 1.00 94.94 80 LYS A C 1
ATOM 669 O O . LYS A 1 80 ? -29.131 1.355 48.605 1.00 94.94 80 LYS A O 1
ATOM 674 N N . ALA A 1 81 ? -29.293 2.550 46.718 1.00 93.94 81 ALA A N 1
ATOM 675 C CA . ALA A 1 81 ? -30.440 3.334 47.172 1.00 93.94 81 ALA A CA 1
ATOM 676 C C . ALA A 1 81 ? -31.698 2.467 47.386 1.00 93.94 81 ALA A C 1
ATOM 678 O O . ALA A 1 81 ? -32.461 2.715 48.319 1.00 93.94 81 ALA A O 1
ATOM 679 N N . ILE A 1 82 ? -31.900 1.444 46.549 1.00 93.31 82 ILE A N 1
ATOM 680 C CA . ILE A 1 82 ? -32.966 0.448 46.719 1.00 93.31 82 ILE A CA 1
ATOM 681 C C . ILE A 1 82 ? -32.708 -0.411 47.966 1.00 93.31 82 ILE A C 1
ATOM 683 O O . ILE A 1 82 ? -33.610 -0.559 48.786 1.00 93.31 82 ILE A O 1
ATOM 687 N N . ASP A 1 83 ? -31.484 -0.913 48.156 1.00 93.38 83 ASP A N 1
ATOM 688 C CA . ASP A 1 83 ? -31.098 -1.699 49.339 1.00 93.38 83 ASP A CA 1
ATOM 689 C C . ASP A 1 83 ? -31.318 -0.903 50.645 1.00 93.38 83 ASP A C 1
ATOM 691 O O . ASP A 1 83 ? -31.864 -1.432 51.616 1.00 93.38 83 ASP A O 1
ATOM 695 N N . ASP A 1 84 ? -30.974 0.391 50.659 1.00 94.25 84 ASP A N 1
ATOM 696 C CA . ASP A 1 84 ? -31.206 1.282 51.804 1.00 94.25 84 ASP A CA 1
ATOM 697 C C . ASP A 1 84 ? -32.717 1.466 52.090 1.00 94.25 84 ASP A C 1
ATOM 699 O O . ASP A 1 84 ? -33.135 1.486 53.253 1.00 94.25 84 ASP A O 1
ATOM 703 N N . ARG A 1 85 ? -33.561 1.562 51.046 1.00 92.94 85 ARG A N 1
ATOM 704 C CA . ARG A 1 85 ? -35.033 1.636 51.177 1.00 92.94 85 ARG A CA 1
ATOM 705 C C . ARG A 1 85 ? -35.629 0.335 51.710 1.00 92.94 85 ARG A C 1
ATOM 707 O O . ARG A 1 85 ? -36.484 0.391 52.594 1.00 92.94 85 ARG A O 1
ATOM 714 N N . ILE A 1 86 ? -35.156 -0.814 51.228 1.00 91.62 86 ILE A N 1
ATOM 715 C CA . ILE A 1 86 ? -35.568 -2.139 51.715 1.00 91.62 86 ILE A CA 1
ATOM 716 C C . ILE A 1 86 ? -35.277 -2.256 53.202 1.00 91.62 86 ILE A C 1
ATOM 718 O O . ILE A 1 86 ? -36.181 -2.550 53.979 1.00 91.62 86 ILE A O 1
ATOM 722 N N . LEU A 1 87 ? -34.051 -1.936 53.612 1.00 92.44 87 LEU A N 1
ATOM 723 C CA . LEU A 1 87 ? -33.640 -2.018 55.008 1.00 92.44 87 LEU A CA 1
ATOM 724 C C . LEU A 1 87 ? -34.482 -1.099 55.908 1.00 92.44 87 LEU A C 1
ATOM 726 O O . LEU A 1 87 ? -34.847 -1.483 57.020 1.00 92.44 87 LEU A O 1
ATOM 730 N N . ALA A 1 88 ? -34.854 0.091 55.427 1.00 89.25 88 ALA A N 1
ATOM 731 C CA . ALA A 1 88 ? -35.756 0.985 56.150 1.00 89.25 88 ALA A CA 1
ATOM 732 C C . ALA A 1 88 ? -37.177 0.408 56.300 1.00 89.25 88 ALA A C 1
ATOM 734 O O . ALA A 1 88 ? -37.792 0.555 57.359 1.00 89.25 88 ALA A O 1
ATOM 735 N N . VAL A 1 89 ? -37.711 -0.249 55.266 1.00 88.81 89 VAL A N 1
ATOM 736 C CA . VAL A 1 89 ? -39.020 -0.923 55.318 1.00 88.81 89 VAL A CA 1
ATOM 737 C C . VAL A 1 89 ? -38.973 -2.151 56.234 1.00 88.81 89 VAL A C 1
ATOM 739 O O . VAL A 1 89 ? -39.860 -2.321 57.070 1.00 88.81 89 VAL A O 1
ATOM 742 N N . GLU A 1 90 ? -37.924 -2.968 56.147 1.00 86.94 90 GLU A N 1
ATOM 743 C CA . GLU A 1 90 ? -37.708 -4.132 57.014 1.00 86.94 90 GLU A CA 1
ATOM 744 C C . GLU A 1 90 ? -37.613 -3.734 58.490 1.00 86.94 90 GLU A C 1
ATOM 746 O O . GLU A 1 90 ? -38.232 -4.368 59.343 1.00 86.94 90 GLU A O 1
ATOM 751 N N . GLN A 1 91 ? -36.902 -2.647 58.807 1.00 86.19 91 GLN A N 1
ATOM 752 C CA . GLN A 1 91 ? -36.834 -2.119 60.171 1.00 86.19 91 GLN A CA 1
ATOM 753 C C . GLN A 1 91 ? -38.203 -1.676 60.694 1.00 86.19 91 GLN A C 1
ATOM 755 O O . GLN A 1 91 ? -38.525 -1.948 61.851 1.00 86.19 91 GLN A O 1
ATOM 760 N N . LYS A 1 92 ? -39.023 -1.025 59.857 1.00 83.69 92 LYS A N 1
ATOM 761 C CA . LYS A 1 92 ? -40.392 -0.637 60.234 1.00 83.69 92 LYS A CA 1
ATOM 762 C C . LYS A 1 92 ? -41.259 -1.858 60.526 1.00 83.69 92 LYS A C 1
ATOM 764 O O . LYS A 1 92 ? -41.948 -1.868 61.536 1.00 83.69 92 LYS A O 1
ATOM 769 N N . LEU A 1 93 ? -41.167 -2.901 59.702 1.00 80.25 93 LEU A N 1
ATOM 770 C CA . LEU A 1 93 ? -41.878 -4.163 59.928 1.00 80.25 93 LEU A CA 1
ATOM 771 C C . LEU A 1 93 ? -41.402 -4.897 61.186 1.00 80.25 93 LEU A C 1
ATOM 773 O O . LEU A 1 93 ? -42.211 -5.481 61.903 1.00 80.25 93 LEU A O 1
ATOM 777 N N . TYR A 1 94 ? -40.099 -4.857 61.473 1.00 81.00 94 TYR A N 1
ATOM 778 C CA . TYR A 1 94 ? -39.514 -5.493 62.653 1.00 81.00 94 TYR A CA 1
ATOM 779 C C . TYR A 1 94 ? -39.976 -4.847 63.970 1.00 81.00 94 TYR A C 1
ATOM 781 O O . TYR A 1 94 ? -40.085 -5.530 64.987 1.00 81.00 94 TYR A O 1
ATOM 789 N N . LEU A 1 95 ? -40.279 -3.544 63.959 1.00 81.00 95 LEU A N 1
ATOM 790 C CA . LEU A 1 95 ? -40.818 -2.811 65.113 1.00 81.00 95 LEU A CA 1
ATOM 791 C C . LEU A 1 95 ? -42.302 -3.121 65.401 1.00 81.00 95 LEU A C 1
ATOM 793 O O . LEU A 1 95 ? -42.808 -2.706 66.444 1.00 81.00 95 LEU A O 1
ATOM 797 N N . GLY A 1 96 ? -42.968 -3.885 64.529 1.00 70.19 96 GLY A N 1
ATOM 798 C CA . GLY A 1 96 ? -44.373 -4.280 64.637 1.00 70.19 96 GLY A CA 1
ATOM 799 C C . GLY A 1 96 ? -45.195 -3.806 63.438 1.00 70.19 96 GLY A C 1
ATOM 800 O O . GLY A 1 96 ? -44.883 -2.794 62.815 1.00 70.19 96 GLY A O 1
ATOM 801 N N . LEU A 1 97 ? -46.255 -4.546 63.100 1.00 72.31 97 LEU A N 1
ATOM 802 C CA . LEU A 1 97 ? -47.207 -4.108 62.077 1.00 72.31 97 LEU A CA 1
ATOM 803 C C . LEU A 1 97 ? -47.976 -2.883 62.603 1.00 72.31 97 LEU A C 1
ATOM 805 O O . LEU A 1 97 ? -48.433 -2.929 63.746 1.00 72.31 97 LEU A O 1
ATOM 809 N N . PRO A 1 98 ? -48.125 -1.808 61.808 1.00 74.94 98 PRO A N 1
ATOM 810 C CA . PRO A 1 98 ? -48.926 -0.659 62.210 1.00 74.94 98 PRO A CA 1
ATOM 811 C C . PRO A 1 98 ? -50.371 -1.074 62.506 1.00 74.94 98 PRO A C 1
ATOM 813 O O . PRO A 1 98 ? -50.975 -1.803 61.722 1.00 74.94 98 PRO A O 1
ATOM 816 N N . ASP A 1 99 ? -50.936 -0.572 63.606 1.00 69.25 99 ASP A N 1
ATOM 817 C CA . ASP A 1 99 ? -52.357 -0.767 63.937 1.00 69.25 99 ASP A CA 1
ATOM 818 C C . ASP A 1 99 ? -53.282 0.112 63.064 1.00 69.25 99 ASP A C 1
ATOM 820 O O . ASP A 1 99 ? -54.488 -0.132 62.980 1.00 69.25 99 ASP A O 1
ATOM 824 N N . ASP A 1 100 ? -52.728 1.140 62.407 1.00 81.12 100 ASP A N 1
ATOM 825 C CA . ASP A 1 100 ? -53.433 2.010 61.463 1.00 81.12 100 ASP A CA 1
ATOM 826 C C . ASP A 1 100 ? -53.398 1.427 60.041 1.00 81.12 100 ASP A C 1
ATOM 828 O O . ASP A 1 100 ? -52.343 1.301 59.411 1.00 81.12 100 ASP A O 1
ATOM 832 N N . LEU A 1 101 ? -54.585 1.131 59.509 1.00 77.56 101 LEU A N 1
ATOM 833 C CA . LEU A 1 101 ? -54.802 0.653 58.142 1.00 77.56 101 LEU A CA 1
ATOM 834 C C . LEU A 1 101 ? -54.193 1.592 57.089 1.00 77.56 101 LEU A C 1
ATOM 836 O O . LEU A 1 101 ? -53.621 1.120 56.110 1.00 77.56 101 LEU A O 1
ATOM 840 N N . ALA A 1 102 ? -54.243 2.912 57.302 1.00 81.56 102 ALA A N 1
ATOM 841 C CA . ALA A 1 102 ? -53.673 3.874 56.358 1.00 81.56 102 ALA A CA 1
ATOM 842 C C . ALA A 1 102 ? -52.134 3.827 56.322 1.00 81.56 102 ALA A C 1
ATOM 844 O O . ALA A 1 102 ? -51.515 4.158 55.307 1.00 81.56 102 ALA A O 1
ATOM 845 N N . GLU A 1 103 ? -51.504 3.436 57.430 1.00 80.25 103 GLU A N 1
ATOM 846 C CA . GLU A 1 103 ? -50.056 3.269 57.518 1.00 80.25 103 GLU A CA 1
ATOM 847 C C . GLU A 1 103 ? -49.612 1.921 56.934 1.00 80.25 103 GLU A C 1
ATOM 849 O O . GLU A 1 103 ? -48.597 1.876 56.237 1.00 80.25 103 GLU A O 1
ATOM 854 N N . MET A 1 104 ? -50.415 0.861 57.105 1.00 80.75 104 MET A N 1
ATOM 855 C CA . MET A 1 104 ? -50.228 -0.406 56.386 1.00 80.75 104 MET A CA 1
ATOM 856 C C . MET A 1 104 ? -50.303 -0.220 54.865 1.00 80.75 104 MET A C 1
ATOM 858 O O . MET A 1 104 ? -49.399 -0.671 54.164 1.00 80.75 104 MET A O 1
ATOM 862 N N . ASP A 1 105 ? -51.315 0.489 54.353 1.00 84.75 105 ASP A N 1
ATOM 863 C CA . ASP A 1 105 ? -51.480 0.723 52.909 1.00 84.75 105 ASP A CA 1
ATOM 864 C C . ASP A 1 105 ? -50.284 1.477 52.307 1.00 84.75 105 ASP A C 1
ATOM 866 O O . ASP A 1 105 ? -49.820 1.163 51.210 1.00 84.75 105 ASP A O 1
ATOM 870 N N . ARG A 1 106 ? -49.722 2.446 53.041 1.00 85.62 106 ARG A N 1
ATOM 871 C CA . ARG A 1 106 ? -48.498 3.150 52.622 1.00 85.62 106 ARG A CA 1
ATOM 872 C C . ARG A 1 106 ? -47.280 2.235 52.587 1.00 85.62 106 ARG A C 1
ATOM 874 O O . ARG A 1 106 ? -46.427 2.399 51.719 1.00 85.62 106 ARG A O 1
ATOM 881 N N . LEU A 1 107 ? -47.176 1.312 53.538 1.00 86.06 107 LEU A N 1
ATOM 882 C CA . LEU A 1 107 ? -46.051 0.389 53.639 1.00 86.06 107 LEU A CA 1
ATOM 883 C C . LEU A 1 107 ? -46.103 -0.663 52.521 1.00 86.06 107 LEU A C 1
ATOM 885 O O . LEU A 1 107 ? -45.071 -0.957 51.924 1.00 86.06 107 LEU A O 1
ATOM 889 N N . ILE A 1 108 ? -47.302 -1.145 52.177 1.00 85.75 108 ILE A N 1
ATOM 890 C CA . ILE A 1 108 ? -47.539 -2.023 51.021 1.00 85.75 108 ILE A CA 1
ATOM 891 C C . ILE A 1 108 ? -47.213 -1.292 49.713 1.00 85.75 108 ILE A C 1
ATOM 893 O O . ILE A 1 108 ? -46.446 -1.812 48.909 1.00 85.75 108 ILE A O 1
ATOM 897 N N . ALA A 1 109 ? -47.709 -0.065 49.525 1.00 88.75 109 ALA A N 1
ATOM 898 C CA . ALA A 1 109 ? -47.419 0.719 48.323 1.00 88.75 109 ALA A CA 1
ATOM 899 C C . ALA A 1 109 ? -45.911 0.989 48.141 1.00 88.75 109 ALA A C 1
ATOM 901 O O . ALA A 1 109 ? -45.404 0.945 47.022 1.00 88.75 109 ALA A O 1
ATOM 902 N N . GLU A 1 110 ? -45.176 1.235 49.231 1.00 89.12 110 GLU A N 1
ATOM 903 C CA . GLU A 1 110 ? -43.716 1.388 49.183 1.00 89.12 110 GLU A CA 1
ATOM 904 C C . GLU A 1 110 ? -43.015 0.072 48.809 1.00 89.12 110 GLU A C 1
ATOM 906 O O . GLU A 1 110 ? -42.070 0.095 48.026 1.00 89.12 110 GLU A O 1
ATOM 911 N N . GLN A 1 111 ? -43.477 -1.079 49.314 1.00 90.00 111 GLN A N 1
ATOM 912 C CA . GLN A 1 111 ? -42.944 -2.388 48.915 1.00 90.00 111 GLN A CA 1
ATOM 913 C C . GLN A 1 111 ? -43.194 -2.688 47.437 1.00 90.00 111 GLN A C 1
ATOM 915 O O . GLN A 1 111 ? -42.275 -3.120 46.747 1.00 90.00 111 GLN A O 1
ATOM 920 N N . GLU A 1 112 ? -44.403 -2.428 46.938 1.00 91.44 112 GLU A N 1
ATOM 921 C CA . GLU A 1 112 ? -44.734 -2.589 45.518 1.00 91.44 112 GLU A CA 1
ATOM 922 C C . GLU A 1 112 ? -43.870 -1.676 44.636 1.00 91.44 112 GLU A C 1
ATOM 924 O O . GLU A 1 112 ? -43.351 -2.120 43.612 1.00 91.44 112 GLU A O 1
ATOM 929 N N . ALA A 1 113 ? -43.634 -0.430 45.063 1.00 91.50 113 ALA A N 1
ATOM 930 C CA . ALA A 1 113 ? -42.736 0.490 44.369 1.00 91.50 113 ALA A CA 1
ATOM 931 C C . ALA A 1 113 ? -41.276 0.001 44.374 1.00 91.50 113 ALA A C 1
ATOM 933 O O . ALA A 1 113 ? -40.607 0.064 43.347 1.00 91.50 113 ALA A O 1
ATOM 934 N N . ILE A 1 114 ? -40.783 -0.525 45.502 1.00 92.25 114 ILE A N 1
ATOM 935 C CA . ILE A 1 114 ? -39.442 -1.121 45.599 1.00 92.25 114 ILE A CA 1
ATOM 936 C C . ILE A 1 114 ? -39.303 -2.316 44.649 1.00 92.25 114 ILE A C 1
ATOM 938 O O . ILE A 1 114 ? -38.280 -2.434 43.977 1.00 92.25 114 ILE A O 1
ATOM 942 N N . VAL A 1 115 ? -40.310 -3.191 44.579 1.00 94.06 115 VAL A N 1
ATOM 943 C CA . VAL A 1 115 ? -40.302 -4.348 43.671 1.00 94.06 115 VAL A CA 1
ATOM 944 C C . VAL A 1 115 ? -40.262 -3.886 42.213 1.00 94.06 115 VAL A C 1
ATOM 946 O O . VAL A 1 115 ? -39.429 -4.375 41.453 1.00 94.06 115 VAL A O 1
ATOM 949 N N . ALA A 1 116 ? -41.079 -2.899 41.836 1.00 92.88 116 ALA A N 1
ATOM 950 C CA . ALA A 1 116 ? -41.055 -2.333 40.487 1.00 92.88 116 ALA A CA 1
ATOM 951 C C . ALA A 1 116 ? -39.684 -1.719 40.135 1.00 92.88 116 ALA A C 1
ATOM 953 O O . ALA A 1 116 ? -39.150 -1.966 39.053 1.00 92.88 116 ALA A O 1
ATOM 954 N N . ASP A 1 117 ? -39.071 -0.982 41.067 1.00 93.19 117 ASP A N 1
ATOM 955 C CA . ASP A 1 117 ? -37.735 -0.406 40.881 1.00 93.19 117 ASP A CA 1
ATOM 956 C C . ASP A 1 117 ? -36.644 -1.493 40.765 1.00 93.19 117 ASP A C 1
ATOM 958 O O . ASP A 1 117 ? -35.691 -1.338 39.997 1.00 93.19 117 ASP A O 1
ATOM 962 N N . GLN A 1 118 ? -36.770 -2.612 41.493 1.00 93.25 118 GLN A N 1
ATOM 963 C CA . GLN A 1 118 ? -35.868 -3.767 41.378 1.00 93.25 118 GLN A CA 1
ATOM 964 C C . GLN A 1 118 ? -35.998 -4.479 40.030 1.00 93.25 118 GLN A C 1
ATOM 966 O O . GLN A 1 118 ? -34.981 -4.836 39.430 1.00 93.25 118 GLN A O 1
ATOM 971 N N . GLU A 1 119 ? -37.223 -4.693 39.547 1.00 94.06 119 GLU A N 1
ATOM 972 C CA . GLU A 1 119 ? -37.469 -5.275 38.225 1.00 94.06 119 GLU A CA 1
ATOM 973 C C . GLU A 1 119 ? -36.860 -4.392 37.132 1.00 94.06 119 GLU A C 1
ATOM 975 O O . GLU A 1 119 ? -36.083 -4.878 36.307 1.00 94.06 119 GLU A O 1
ATOM 980 N N . GLN A 1 120 ? -37.092 -3.078 37.200 1.00 94.94 120 GLN A N 1
ATOM 981 C CA . GLN A 1 120 ? -36.511 -2.120 36.263 1.00 94.94 120 GLN A CA 1
ATOM 982 C C . GLN A 1 120 ? -34.974 -2.086 36.336 1.00 94.94 120 GLN A C 1
ATOM 984 O O . GLN A 1 120 ? -34.300 -1.989 35.306 1.00 94.94 120 GLN A O 1
ATOM 989 N N . LEU A 1 121 ? -34.385 -2.170 37.535 1.00 94.38 121 LEU A N 1
ATOM 990 C CA . LEU A 1 121 ? -32.932 -2.267 37.697 1.00 94.38 121 LEU A CA 1
ATOM 991 C C . LEU A 1 121 ? -32.380 -3.534 37.027 1.00 94.38 121 LEU A C 1
ATOM 993 O O . LEU A 1 121 ? -31.396 -3.441 36.294 1.00 94.38 121 LEU A O 1
ATOM 997 N N . ASN A 1 122 ? -33.021 -4.687 37.231 1.00 93.00 122 ASN A N 1
ATOM 998 C CA . ASN A 1 122 ? -32.605 -5.953 36.624 1.00 93.00 122 ASN A CA 1
ATOM 999 C C . ASN A 1 122 ? -32.682 -5.906 35.090 1.00 93.00 122 ASN A C 1
ATOM 1001 O O . ASN A 1 122 ? -31.760 -6.367 34.414 1.00 93.00 122 ASN A O 1
ATOM 1005 N N . GLU A 1 123 ? -33.745 -5.323 34.529 1.00 95.81 123 GLU A N 1
ATOM 1006 C CA . GLU A 1 123 ? -33.871 -5.113 33.081 1.00 95.81 123 GLU A CA 1
ATOM 1007 C C . GLU A 1 123 ? -32.748 -4.220 32.537 1.00 95.81 123 GLU A C 1
ATOM 1009 O O . GLU A 1 123 ? -32.127 -4.540 31.520 1.00 95.81 123 GLU A O 1
ATOM 1014 N N . ASN A 1 124 ? -32.436 -3.126 33.237 1.00 94.75 124 ASN A N 1
ATOM 1015 C CA . ASN A 1 124 ? -31.356 -2.219 32.854 1.00 94.75 124 ASN A CA 1
ATOM 1016 C C . ASN A 1 124 ? -29.971 -2.883 32.946 1.00 94.75 124 ASN A C 1
ATOM 1018 O O . ASN A 1 124 ? -29.137 -2.676 32.060 1.00 94.75 124 ASN A O 1
ATOM 1022 N N . GLU A 1 125 ? -29.717 -3.692 33.980 1.00 93.12 125 GLU A N 1
ATOM 1023 C CA . GLU A 1 125 ? -28.480 -4.473 34.114 1.00 93.12 125 GLU A CA 1
ATOM 1024 C C . GLU A 1 125 ? -28.342 -5.493 32.974 1.00 93.12 125 GLU A C 1
ATOM 1026 O O . GLU A 1 125 ? -27.280 -5.581 32.351 1.00 93.12 125 GLU A O 1
ATOM 1031 N N . LEU A 1 126 ? -29.420 -6.213 32.641 1.00 94.88 126 LEU A N 1
ATOM 1032 C CA . LEU A 1 126 ? -29.435 -7.170 31.534 1.00 94.88 126 LEU A CA 1
ATOM 1033 C C . LEU A 1 126 ? -29.178 -6.476 30.188 1.00 94.88 126 LEU A C 1
ATOM 1035 O O . LEU A 1 126 ? -28.348 -6.936 29.402 1.00 94.88 126 LEU A O 1
ATOM 1039 N N . ALA A 1 127 ? -29.831 -5.338 29.946 1.00 94.94 127 ALA A N 1
ATOM 1040 C CA . ALA A 1 127 ? -29.638 -4.548 28.735 1.00 94.94 127 ALA A CA 1
ATOM 1041 C C . ALA A 1 127 ? -28.202 -4.006 28.617 1.00 94.94 127 ALA A C 1
ATOM 1043 O O . ALA A 1 127 ? -27.647 -3.954 27.516 1.00 94.94 127 ALA A O 1
ATOM 1044 N N . LEU A 1 128 ? -27.576 -3.609 29.731 1.00 94.31 128 LEU A N 1
ATOM 1045 C CA . LEU A 1 128 ? -26.177 -3.175 29.743 1.00 94.31 128 LEU A CA 1
ATOM 1046 C C . LEU A 1 128 ? -25.225 -4.333 29.408 1.00 94.31 128 LEU A C 1
ATOM 1048 O O . LEU A 1 128 ? -24.326 -4.160 28.584 1.00 94.31 128 LEU A O 1
ATOM 1052 N N . LEU A 1 129 ? -25.445 -5.518 29.988 1.00 93.69 129 LEU A N 1
ATOM 1053 C CA . LEU A 1 129 ? -24.663 -6.720 29.678 1.00 93.69 129 LEU A CA 1
ATOM 1054 C C . LEU A 1 129 ? -24.783 -7.117 28.202 1.00 93.69 129 LEU A C 1
ATOM 1056 O O . LEU A 1 129 ? -23.781 -7.454 27.568 1.00 93.69 129 LEU A O 1
ATOM 1060 N N . GLU A 1 130 ? -25.986 -7.035 27.633 1.00 94.00 130 GLU A N 1
ATOM 1061 C CA . GLU A 1 130 ? -26.198 -7.312 26.214 1.00 94.00 130 GLU A CA 1
ATOM 1062 C C . GLU A 1 130 ? -25.448 -6.306 25.329 1.00 94.00 130 GLU A C 1
ATOM 1064 O O . GLU A 1 130 ? -24.731 -6.709 24.410 1.00 94.00 130 GLU A O 1
ATOM 1069 N N . LYS A 1 131 ? -25.532 -5.004 25.635 1.00 93.31 131 LYS A N 1
ATOM 1070 C CA . LYS A 1 131 ? -24.784 -3.958 24.915 1.00 93.31 131 LYS A CA 1
ATOM 1071 C C . LYS A 1 131 ? -23.272 -4.178 24.980 1.00 93.31 131 LYS A C 1
ATOM 1073 O O . LYS A 1 131 ? -22.601 -4.045 23.955 1.00 93.31 131 LYS A O 1
ATOM 1078 N N . MET A 1 132 ? -22.741 -4.549 26.148 1.00 92.94 132 MET A N 1
ATOM 1079 C CA . MET A 1 132 ? -21.326 -4.899 26.305 1.00 92.94 132 MET A CA 1
ATOM 1080 C C . MET A 1 132 ? -20.947 -6.092 25.422 1.00 92.94 132 MET A C 1
ATOM 1082 O O . MET A 1 132 ? -19.984 -6.013 24.661 1.00 92.94 132 MET A O 1
ATOM 1086 N N . SER A 1 133 ? -21.743 -7.165 25.449 1.00 92.88 133 SER A N 1
ATOM 1087 C CA . SER A 1 133 ? -21.506 -8.350 24.618 1.00 92.88 133 SER A CA 1
ATOM 1088 C C . SER A 1 133 ? -21.522 -8.020 23.122 1.00 92.88 133 SER A C 1
ATOM 1090 O O . SER A 1 133 ? -20.633 -8.435 22.376 1.00 92.88 133 SE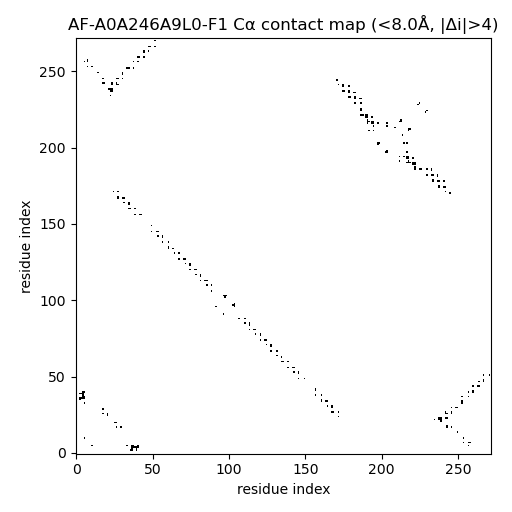R A O 1
ATOM 1092 N N . GLN A 1 134 ? -22.489 -7.217 22.670 1.00 94.31 134 GLN A N 1
ATOM 1093 C CA . GLN A 1 134 ? -22.568 -6.772 21.279 1.00 94.31 134 GLN A CA 1
ATOM 1094 C C . GLN A 1 134 ? -21.361 -5.912 20.877 1.00 94.31 134 GLN A C 1
ATOM 1096 O O . GLN A 1 134 ? -20.857 -6.057 19.757 1.00 94.31 134 GLN A O 1
ATOM 1101 N N . SER A 1 135 ? -20.875 -5.045 21.772 1.00 92.44 135 SER A N 1
ATOM 1102 C CA . SER A 1 135 ? -19.666 -4.244 21.544 1.00 92.44 135 SER A CA 1
ATOM 1103 C C . SER A 1 135 ? -18.427 -5.128 21.387 1.00 92.44 135 SER A C 1
ATOM 1105 O O . SER A 1 135 ? -17.705 -4.979 20.400 1.00 92.44 135 SER A O 1
ATOM 1107 N N . ASP A 1 136 ? -18.231 -6.116 22.262 1.00 92.56 136 ASP A N 1
ATOM 1108 C CA . ASP A 1 136 ? -17.096 -7.043 22.177 1.00 92.56 136 ASP A CA 1
ATOM 1109 C C . ASP A 1 136 ? -17.139 -7.892 20.898 1.00 92.56 136 ASP A C 1
ATOM 1111 O O . ASP A 1 136 ? -16.124 -8.066 20.217 1.00 92.56 136 ASP A O 1
ATOM 1115 N N . ILE A 1 137 ? -18.328 -8.363 20.507 1.00 93.88 137 ILE A N 1
ATOM 1116 C CA . ILE A 1 137 ? -18.525 -9.074 19.237 1.00 93.88 137 ILE A CA 1
ATOM 1117 C C . ILE A 1 137 ? -18.192 -8.160 18.051 1.00 93.88 137 ILE A C 1
ATOM 1119 O O . ILE A 1 137 ? -17.540 -8.591 17.098 1.00 93.88 137 ILE A O 1
ATOM 1123 N N . SER A 1 138 ? -18.642 -6.904 18.081 1.00 94.06 138 SER A N 1
ATOM 1124 C CA . SER A 1 138 ? -18.366 -5.916 17.033 1.00 94.06 138 SER A CA 1
ATOM 1125 C C . SER A 1 138 ? -16.869 -5.626 16.913 1.00 94.06 138 SER A C 1
ATOM 1127 O O . SER A 1 138 ? -16.326 -5.659 15.808 1.00 94.06 138 SER A O 1
ATOM 1129 N N . TYR A 1 139 ? -16.184 -5.431 18.040 1.00 94.06 139 TYR A N 1
ATOM 1130 C CA . TYR A 1 139 ? -14.735 -5.258 18.104 1.00 94.06 139 TYR A CA 1
ATOM 1131 C C . TYR A 1 139 ? -13.996 -6.466 17.512 1.00 94.06 139 TYR A C 1
ATOM 1133 O O . TYR A 1 139 ? -13.181 -6.303 16.603 1.00 94.06 139 TYR A O 1
ATOM 1141 N N . GLY A 1 140 ? -14.356 -7.688 17.923 1.00 93.69 140 GLY A N 1
ATOM 1142 C CA . GLY A 1 140 ? -13.776 -8.916 17.373 1.00 93.69 140 GLY A CA 1
ATOM 1143 C C . GLY A 1 140 ? -13.980 -9.054 15.859 1.00 93.69 140 GLY A C 1
ATOM 1144 O O . GLY A 1 140 ? -13.050 -9.411 15.136 1.00 93.69 140 GLY A O 1
ATOM 1145 N N . LYS A 1 141 ? -15.168 -8.702 15.347 1.00 94.88 141 LYS A N 1
ATOM 1146 C CA . LYS A 1 141 ? -15.446 -8.687 13.898 1.00 94.88 141 LYS A CA 1
ATOM 1147 C C . LYS A 1 141 ? -14.601 -7.653 13.154 1.00 94.88 141 LYS A C 1
ATOM 1149 O O . LYS A 1 141 ? -14.098 -7.959 12.075 1.00 94.88 141 LYS A O 1
ATOM 1154 N N . LYS A 1 142 ? -14.438 -6.448 13.711 1.00 93.94 142 LYS A N 1
ATOM 1155 C CA . LYS A 1 142 ? -13.605 -5.389 13.118 1.00 93.94 142 LYS A CA 1
ATOM 1156 C C . LYS A 1 142 ? -12.134 -5.806 13.047 1.00 93.94 142 LYS A C 1
ATOM 1158 O O . LYS A 1 142 ? -11.519 -5.620 12.000 1.00 93.94 142 LYS A O 1
ATOM 1163 N N . LEU A 1 143 ? -11.601 -6.426 14.102 1.00 93.62 143 LEU A N 1
ATOM 1164 C CA . LEU A 1 143 ? -10.235 -6.963 14.107 1.00 93.62 143 LEU A CA 1
ATOM 1165 C C . LEU A 1 143 ? -10.045 -8.063 13.058 1.00 93.62 143 LEU A C 1
ATOM 1167 O O . LEU A 1 143 ? -9.129 -7.984 12.245 1.00 93.62 143 LEU A O 1
ATOM 1171 N N . ALA A 1 144 ? -10.953 -9.042 13.008 1.00 92.31 144 ALA A N 1
ATOM 1172 C CA . ALA A 1 14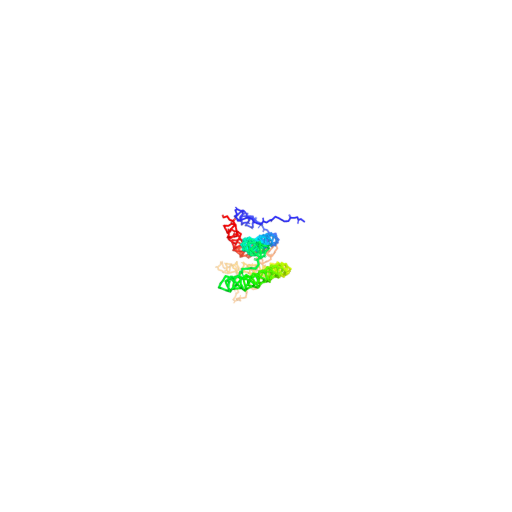4 ? -10.876 -10.120 12.024 1.00 92.31 144 ALA A CA 1
ATOM 1173 C C . ALA A 1 144 ? -10.939 -9.594 10.577 1.00 92.31 144 ALA A C 1
ATOM 1175 O O . ALA A 1 144 ? -10.211 -10.071 9.705 1.00 92.31 144 ALA A O 1
ATOM 1176 N N . ALA A 1 145 ? -11.774 -8.582 10.316 1.00 92.00 145 ALA A N 1
ATOM 1177 C CA . ALA A 1 145 ? -11.843 -7.928 9.012 1.00 92.00 145 ALA A CA 1
ATOM 1178 C C . ALA A 1 145 ? -10.541 -7.183 8.663 1.00 92.00 145 ALA A C 1
ATOM 1180 O O . ALA A 1 145 ? -10.103 -7.220 7.509 1.00 92.00 145 ALA A O 1
ATOM 1181 N N . LEU A 1 146 ? -9.903 -6.535 9.643 1.00 91.25 146 LEU A N 1
ATOM 1182 C CA . LEU A 1 146 ? -8.621 -5.854 9.460 1.00 91.25 146 LEU A CA 1
ATOM 1183 C C . LEU A 1 146 ? -7.491 -6.852 9.137 1.00 91.25 146 LEU A C 1
ATOM 1185 O O . LEU A 1 146 ? -6.733 -6.636 8.188 1.00 91.25 146 LEU A O 1
ATOM 1189 N N . ASP A 1 147 ? -7.430 -7.981 9.843 1.00 88.00 147 ASP A N 1
ATOM 1190 C CA . ASP A 1 147 ? -6.456 -9.051 9.590 1.00 88.00 147 ASP A CA 1
ATOM 1191 C C . ASP A 1 147 ? -6.668 -9.727 8.227 1.00 88.00 147 ASP A C 1
ATOM 1193 O O . ASP A 1 147 ? -5.716 -9.979 7.475 1.00 88.00 147 ASP A O 1
ATOM 1197 N N . GLN A 1 148 ? -7.925 -9.966 7.846 1.00 87.12 148 GLN A N 1
ATOM 1198 C CA . GLN A 1 148 ? -8.248 -10.482 6.518 1.00 87.12 148 GLN A CA 1
ATOM 1199 C C . GLN A 1 148 ? -7.850 -9.480 5.425 1.00 87.12 148 GLN A C 1
ATOM 1201 O O . GLN A 1 148 ? -7.298 -9.866 4.392 1.00 87.12 148 GLN A O 1
ATOM 1206 N N . SER A 1 149 ? -8.075 -8.183 5.660 1.00 84.00 149 SER A N 1
ATOM 1207 C CA . SER A 1 149 ? -7.637 -7.120 4.756 1.00 84.00 149 SER A CA 1
ATOM 1208 C C . SER A 1 149 ? -6.117 -7.115 4.580 1.00 84.00 149 SER A C 1
ATOM 1210 O O . SER A 1 149 ? -5.659 -6.899 3.463 1.00 84.00 149 SER A O 1
ATOM 1212 N N . LYS A 1 150 ? -5.327 -7.364 5.631 1.00 80.62 150 LYS A N 1
ATOM 1213 C CA . LYS A 1 150 ? -3.861 -7.463 5.523 1.00 80.62 150 LYS A CA 1
ATOM 1214 C C . LYS A 1 150 ? -3.445 -8.567 4.546 1.00 80.62 150 LYS A C 1
ATOM 1216 O O . LYS A 1 150 ? -2.711 -8.309 3.597 1.00 80.62 150 LYS A O 1
ATOM 1221 N N . THR A 1 151 ? -4.003 -9.765 4.711 1.00 74.88 151 THR A N 1
ATOM 1222 C CA . THR A 1 151 ? -3.715 -10.913 3.830 1.00 74.88 151 THR A CA 1
ATOM 1223 C C . THR A 1 151 ? -4.133 -10.641 2.379 1.00 74.88 151 THR A C 1
ATOM 1225 O O . THR A 1 151 ? -3.419 -10.978 1.436 1.00 74.88 151 THR A O 1
ATOM 1228 N N . ASN A 1 152 ? -5.269 -9.966 2.187 1.00 74.06 152 ASN A N 1
ATOM 1229 C CA . ASN A 1 152 ? -5.782 -9.616 0.863 1.00 74.06 152 ASN A CA 1
ATOM 1230 C C . ASN A 1 152 ? -4.985 -8.505 0.152 1.00 74.06 152 ASN A C 1
ATOM 1232 O O . ASN A 1 152 ? -5.212 -8.286 -1.037 1.00 74.06 152 ASN A O 1
ATOM 1236 N N . ARG A 1 153 ? -4.071 -7.807 0.842 1.00 68.12 153 ARG A N 1
ATOM 1237 C CA . ARG A 1 153 ? -3.234 -6.728 0.278 1.00 68.12 153 ARG A CA 1
ATOM 1238 C C . ARG A 1 153 ? -1.850 -7.195 -0.181 1.00 68.12 153 ARG A C 1
ATOM 1240 O O . ARG A 1 153 ? -1.354 -6.708 -1.195 1.00 68.12 153 ARG A O 1
ATOM 1247 N N . GLU A 1 154 ? -1.285 -8.221 0.459 1.00 71.62 154 GLU A N 1
ATOM 1248 C CA . GLU A 1 154 ? 0.041 -8.752 0.096 1.00 71.62 154 GLU A CA 1
ATOM 1249 C C . GLU A 1 154 ? 0.100 -9.319 -1.339 1.00 71.62 154 GLU A C 1
ATOM 1251 O O . GLU A 1 154 ? 1.108 -9.179 -2.038 1.00 71.62 154 GLU A O 1
ATOM 1256 N N . VAL A 1 155 ? -0.981 -9.953 -1.808 1.00 70.38 155 VAL A N 1
ATOM 1257 C CA . VAL A 1 155 ? -1.057 -10.540 -3.161 1.00 70.38 155 VAL A CA 1
ATOM 1258 C C . VAL A 1 155 ? -1.092 -9.455 -4.259 1.00 70.38 155 VAL A C 1
ATOM 1260 O O . VAL A 1 155 ? -0.293 -9.538 -5.200 1.00 70.38 155 VAL A O 1
ATOM 1263 N N . PRO A 1 156 ? -1.938 -8.408 -4.158 1.00 79.62 156 PRO A N 1
ATOM 1264 C CA . PRO A 1 156 ? -1.916 -7.266 -5.068 1.00 79.62 156 PRO A CA 1
ATOM 1265 C C . PRO A 1 156 ? -0.548 -6.595 -5.221 1.00 79.62 156 PRO A C 1
ATOM 1267 O O . PRO A 1 156 ? -0.150 -6.336 -6.358 1.00 79.62 156 PRO A O 1
ATOM 1270 N N . LEU A 1 157 ? 0.193 -6.360 -4.132 1.00 82.44 157 LEU A N 1
ATOM 1271 C CA . LEU A 1 157 ? 1.503 -5.695 -4.191 1.00 82.44 157 LEU A CA 1
ATOM 1272 C C . LEU A 1 157 ? 2.515 -6.477 -5.033 1.00 82.44 157 LEU A C 1
ATOM 1274 O O . LEU A 1 157 ? 3.137 -5.921 -5.941 1.00 82.44 157 LEU A O 1
ATOM 1278 N N . LYS A 1 158 ? 2.626 -7.790 -4.800 1.00 84.75 158 LYS A N 1
ATOM 1279 C CA . LYS A 1 158 ? 3.520 -8.655 -5.586 1.00 84.75 158 LYS A CA 1
ATOM 1280 C C . LYS A 1 158 ? 3.123 -8.678 -7.059 1.00 84.75 158 LYS A C 1
ATOM 1282 O O . LYS A 1 158 ? 3.975 -8.484 -7.922 1.00 84.75 158 LYS A O 1
ATOM 1287 N N . SER A 1 159 ? 1.828 -8.819 -7.348 1.00 86.88 159 SER A N 1
ATOM 1288 C CA . SER A 1 159 ? 1.329 -8.818 -8.731 1.00 86.88 159 SER A CA 1
ATOM 1289 C C . SER A 1 159 ? 1.588 -7.488 -9.454 1.00 86.88 159 SER A C 1
ATOM 1291 O O . SER A 1 159 ? 1.888 -7.461 -10.650 1.00 86.88 159 SER A O 1
ATOM 1293 N N . LYS A 1 160 ? 1.521 -6.367 -8.725 1.00 90.38 160 LYS A N 1
ATOM 1294 C CA . LYS A 1 160 ? 1.808 -5.031 -9.245 1.00 90.38 160 LYS A CA 1
ATOM 1295 C C . LYS A 1 160 ? 3.291 -4.870 -9.575 1.00 90.38 160 LYS A C 1
ATOM 1297 O O . LYS A 1 160 ? 3.597 -4.411 -10.676 1.00 90.38 160 LYS A O 1
ATOM 1302 N N . LEU A 1 161 ? 4.189 -5.293 -8.681 1.00 91.31 161 LEU A N 1
ATOM 1303 C CA . LEU A 1 161 ? 5.630 -5.294 -8.944 1.00 91.31 161 LEU A CA 1
ATOM 1304 C C . LEU A 1 161 ? 5.964 -6.180 -10.151 1.00 91.31 161 LEU A C 1
ATOM 1306 O O . LEU A 1 161 ? 6.676 -5.744 -11.051 1.00 91.31 161 LEU A O 1
ATOM 1310 N N . GLU A 1 162 ? 5.416 -7.394 -10.221 1.00 91.56 162 GLU A N 1
ATOM 1311 C CA . GLU A 1 162 ? 5.621 -8.297 -11.361 1.00 91.56 162 GLU A CA 1
ATOM 1312 C C . GLU A 1 162 ? 5.187 -7.657 -12.682 1.00 91.56 162 GLU A C 1
ATOM 1314 O O . GLU A 1 162 ? 5.929 -7.697 -13.667 1.00 91.56 162 GLU A O 1
ATOM 1319 N N . ARG A 1 163 ? 4.026 -6.993 -12.698 1.00 92.44 163 ARG A N 1
ATOM 1320 C CA . ARG A 1 163 ? 3.541 -6.258 -13.870 1.00 92.44 163 ARG A CA 1
ATOM 1321 C C . ARG A 1 163 ? 4.480 -5.117 -14.263 1.00 92.44 163 ARG A C 1
ATOM 1323 O O . ARG A 1 163 ? 4.778 -4.973 -15.447 1.00 92.44 163 ARG A O 1
ATOM 1330 N N . GLN A 1 164 ? 4.954 -4.324 -13.304 1.00 93.75 164 GLN A N 1
ATOM 1331 C CA . GLN A 1 164 ? 5.900 -3.233 -13.562 1.00 93.75 164 GLN A CA 1
ATOM 1332 C C . GLN A 1 164 ? 7.230 -3.770 -14.111 1.00 93.75 164 GLN A C 1
ATOM 1334 O O . GLN A 1 164 ? 7.731 -3.285 -15.122 1.00 93.75 164 GLN A O 1
ATOM 1339 N N . LEU A 1 165 ? 7.773 -4.838 -13.522 1.00 94.94 165 LEU A N 1
ATOM 1340 C CA . LEU A 1 165 ? 9.000 -5.475 -14.008 1.00 94.94 165 LEU A CA 1
ATOM 1341 C C . LEU A 1 165 ? 8.824 -6.077 -15.409 1.00 94.94 165 LEU A C 1
ATOM 1343 O O . LEU A 1 165 ? 9.734 -5.973 -16.237 1.00 94.94 165 LEU A O 1
ATOM 1347 N N . ALA A 1 166 ? 7.659 -6.659 -15.703 1.00 94.50 166 ALA A N 1
ATOM 1348 C CA . ALA A 1 166 ? 7.322 -7.158 -17.033 1.00 94.50 166 ALA A CA 1
ATOM 1349 C C . ALA A 1 166 ? 7.249 -6.024 -18.067 1.00 94.50 166 ALA A C 1
ATOM 1351 O O . ALA A 1 166 ? 7.803 -6.168 -19.156 1.00 94.50 166 ALA A O 1
ATOM 1352 N N . GLN A 1 167 ? 6.658 -4.876 -17.717 1.00 94.12 167 GLN A N 1
ATOM 1353 C CA . GLN A 1 167 ? 6.634 -3.685 -18.575 1.00 94.12 167 GLN A CA 1
ATOM 1354 C C . GLN A 1 167 ? 8.043 -3.165 -18.873 1.00 94.12 167 GLN A C 1
ATOM 1356 O O . GLN A 1 167 ? 8.350 -2.840 -20.020 1.00 94.12 167 GLN A O 1
ATOM 1361 N N . VAL A 1 168 ? 8.932 -3.140 -17.874 1.00 94.88 168 VAL A N 1
ATOM 1362 C CA . VAL A 1 168 ? 10.333 -2.746 -18.089 1.00 94.88 168 VAL A CA 1
ATOM 1363 C C . VAL A 1 168 ? 11.047 -3.741 -19.008 1.00 94.88 168 VAL A C 1
ATOM 1365 O O . VAL A 1 168 ? 11.770 -3.329 -19.913 1.00 94.88 168 VAL A O 1
ATOM 1368 N N . ALA A 1 169 ? 10.828 -5.047 -18.825 1.00 94.25 169 ALA A N 1
ATOM 1369 C CA . ALA A 1 169 ? 11.416 -6.081 -19.678 1.00 94.25 169 ALA A CA 1
ATOM 1370 C C . ALA A 1 169 ? 10.888 -6.034 -21.124 1.00 94.25 169 ALA A C 1
ATOM 1372 O O . ALA A 1 169 ? 11.635 -6.275 -22.074 1.00 94.25 169 ALA A O 1
ATOM 1373 N N . GLU A 1 170 ? 9.609 -5.719 -21.313 1.00 94.62 170 GLU A N 1
ATOM 1374 C CA . GLU A 1 170 ? 9.033 -5.519 -22.639 1.00 94.62 170 GLU A CA 1
ATOM 1375 C C . GLU A 1 170 ? 9.612 -4.270 -23.310 1.00 94.62 170 GLU A C 1
ATOM 1377 O O . GLU A 1 170 ? 10.034 -4.331 -24.466 1.00 94.62 170 GLU A O 1
ATOM 1382 N N . ALA A 1 171 ? 9.716 -3.162 -22.576 1.00 93.62 171 ALA A N 1
ATOM 1383 C CA . ALA A 1 171 ? 10.317 -1.932 -23.072 1.00 93.62 171 ALA A CA 1
ATOM 1384 C C . ALA A 1 171 ? 11.794 -2.122 -23.461 1.00 93.62 171 ALA A C 1
ATOM 1386 O O . ALA A 1 171 ? 12.228 -1.615 -24.494 1.00 93.62 171 ALA A O 1
ATOM 1387 N N . GLU A 1 172 ? 12.552 -2.908 -22.691 1.00 94.06 172 GLU A N 1
ATOM 1388 C CA . GLU A 1 172 ? 13.928 -3.302 -23.013 1.00 94.06 172 GLU A CA 1
ATOM 1389 C C . GLU A 1 172 ? 14.000 -4.045 -24.364 1.00 94.06 172 GLU A C 1
ATOM 1391 O O . GLU A 1 172 ? 14.795 -3.683 -25.238 1.00 94.06 172 GLU A O 1
ATOM 1396 N N . LYS A 1 173 ? 13.106 -5.019 -24.595 1.00 93.81 173 LYS A N 1
ATOM 1397 C CA . LYS A 1 173 ? 13.010 -5.747 -25.876 1.00 93.81 173 LYS A CA 1
ATOM 1398 C C . LYS A 1 173 ? 12.608 -4.836 -27.036 1.00 93.81 173 LYS A C 1
ATOM 1400 O O . LYS A 1 173 ? 13.205 -4.910 -28.112 1.00 93.81 173 LYS A O 1
ATOM 1405 N N . GLN A 1 174 ? 11.617 -3.969 -26.832 1.00 93.12 174 GLN A N 1
ATOM 1406 C CA . GLN A 1 174 ? 11.165 -3.027 -27.857 1.00 93.12 174 GLN A CA 1
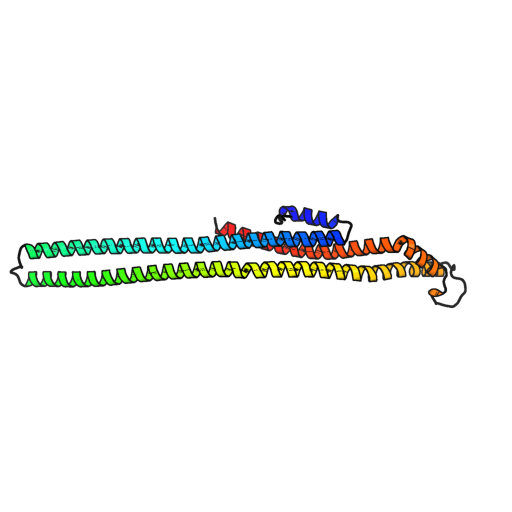ATOM 1407 C C . GLN A 1 174 ? 12.273 -2.038 -28.235 1.00 93.12 174 GLN A C 1
ATOM 1409 O O . GLN A 1 174 ? 12.456 -1.745 -29.417 1.00 93.12 174 GLN A O 1
ATOM 1414 N N . THR A 1 175 ? 13.052 -1.558 -27.264 1.00 92.12 175 THR A N 1
ATOM 1415 C CA . THR A 1 175 ? 14.207 -0.689 -27.514 1.00 92.12 175 THR A CA 1
ATOM 1416 C C . THR A 1 175 ? 15.295 -1.402 -28.301 1.00 92.12 175 THR A C 1
ATOM 1418 O O . THR A 1 175 ? 15.812 -0.827 -29.259 1.00 92.12 175 THR A O 1
ATOM 1421 N N . ALA A 1 176 ? 15.609 -2.658 -27.974 1.00 91.62 176 ALA A N 1
ATOM 1422 C CA . ALA A 1 176 ? 16.570 -3.451 -28.740 1.00 91.62 176 ALA A CA 1
ATOM 1423 C C . ALA A 1 176 ? 16.128 -3.620 -30.208 1.00 91.62 176 ALA A C 1
ATOM 1425 O O . ALA A 1 176 ? 16.917 -3.401 -31.129 1.00 91.62 176 ALA A O 1
ATOM 1426 N N . PHE A 1 177 ? 14.846 -3.917 -30.437 1.00 92.50 177 PHE A N 1
ATOM 1427 C CA . PHE A 1 177 ? 14.278 -4.034 -31.781 1.00 92.50 177 PHE A CA 1
ATOM 1428 C C . PHE A 1 177 ? 14.311 -2.706 -32.556 1.00 92.50 177 PHE A C 1
ATOM 1430 O O . PHE A 1 177 ? 14.804 -2.646 -33.684 1.00 92.50 177 PHE A O 1
ATOM 1437 N N . ARG A 1 178 ? 13.845 -1.613 -31.935 1.00 92.94 178 ARG A N 1
ATOM 1438 C CA . ARG A 1 178 ? 13.862 -0.265 -32.532 1.00 92.94 178 ARG A CA 1
ATOM 1439 C C . ARG A 1 178 ? 15.277 0.213 -32.829 1.00 92.94 178 ARG A C 1
ATOM 1441 O O . ARG A 1 178 ? 15.479 0.859 -33.852 1.00 92.94 178 ARG A O 1
ATOM 1448 N N . THR A 1 179 ? 16.245 -0.137 -31.984 1.00 93.19 179 THR A N 1
ATOM 1449 C CA . THR A 1 179 ? 17.664 0.141 -32.231 1.00 93.19 179 THR A CA 1
ATOM 1450 C C . THR A 1 179 ? 18.107 -0.505 -33.536 1.00 93.19 179 THR A C 1
ATOM 1452 O O . THR A 1 179 ? 18.667 0.183 -34.379 1.00 93.19 179 THR A O 1
ATOM 1455 N N . GLY A 1 180 ? 17.791 -1.785 -33.758 1.00 90.06 180 GLY A N 1
ATOM 1456 C CA . GLY A 1 180 ? 18.118 -2.473 -35.010 1.00 90.06 180 GLY A CA 1
ATOM 1457 C C . GLY A 1 180 ? 17.588 -1.744 -36.249 1.00 90.06 180 GLY A C 1
ATOM 1458 O O . GLY A 1 180 ? 18.355 -1.457 -37.167 1.00 90.06 180 GLY A O 1
ATOM 1459 N N . ILE A 1 181 ? 16.303 -1.373 -36.242 1.00 92.62 181 ILE A N 1
ATOM 1460 C CA . ILE A 1 181 ? 15.662 -0.672 -37.366 1.00 92.62 181 ILE A CA 1
ATOM 1461 C C . ILE A 1 181 ? 16.261 0.723 -37.571 1.00 92.62 181 ILE A C 1
ATOM 1463 O O . ILE A 1 181 ? 16.671 1.067 -38.677 1.00 92.62 181 ILE A O 1
ATOM 1467 N N . ILE A 1 182 ? 16.321 1.537 -36.516 1.00 92.50 182 ILE A N 1
ATOM 1468 C CA . ILE A 1 182 ? 16.765 2.933 -36.615 1.00 92.50 182 ILE A CA 1
ATOM 1469 C C . ILE A 1 182 ? 18.243 2.996 -36.996 1.00 92.50 182 ILE A C 1
ATOM 1471 O O . ILE A 1 182 ? 18.621 3.796 -37.850 1.00 92.50 182 ILE A O 1
ATOM 1475 N N . SER A 1 183 ? 19.083 2.132 -36.424 1.00 91.50 183 SER A N 1
ATOM 1476 C CA . SER A 1 183 ? 20.490 2.058 -36.809 1.00 91.50 183 SER A CA 1
ATOM 1477 C C . SER A 1 183 ? 20.655 1.639 -38.265 1.00 91.50 183 SER A C 1
ATOM 1479 O O . SER A 1 183 ? 21.473 2.241 -38.949 1.00 91.50 183 SER A O 1
ATOM 1481 N N . MET A 1 184 ? 19.868 0.679 -38.765 1.00 90.94 184 MET A N 1
ATOM 1482 C CA . MET A 1 184 ? 19.903 0.292 -40.180 1.00 90.94 184 MET A CA 1
ATOM 1483 C C . MET A 1 184 ? 19.527 1.463 -41.095 1.00 90.94 184 MET A C 1
ATOM 1485 O O . MET A 1 184 ? 20.214 1.717 -42.081 1.00 90.94 184 MET A O 1
ATOM 1489 N N . VAL A 1 185 ? 18.485 2.219 -40.739 1.00 91.50 185 VAL A N 1
ATOM 1490 C CA . VAL A 1 185 ? 18.074 3.420 -41.480 1.00 91.50 185 VAL A CA 1
ATOM 1491 C C . VAL A 1 185 ? 19.194 4.461 -41.509 1.00 91.50 185 VAL A C 1
ATOM 1493 O O . VAL A 1 185 ? 19.493 4.986 -42.575 1.00 91.50 185 VAL A O 1
ATOM 1496 N N . ILE A 1 186 ? 19.854 4.730 -40.378 1.00 90.12 186 ILE A N 1
ATOM 1497 C CA . ILE A 1 186 ? 20.972 5.688 -40.303 1.00 90.12 186 ILE A CA 1
ATOM 1498 C C . ILE A 1 186 ? 22.172 5.206 -41.128 1.00 90.12 186 ILE A C 1
ATOM 1500 O O . ILE A 1 186 ? 22.736 5.984 -41.896 1.00 90.12 186 ILE A O 1
ATOM 1504 N N . ILE A 1 187 ? 22.542 3.928 -40.998 1.00 90.69 187 ILE A N 1
ATOM 1505 C CA . ILE A 1 187 ? 23.649 3.312 -41.745 1.00 90.69 187 ILE A CA 1
ATOM 1506 C C . ILE A 1 187 ? 23.404 3.402 -43.254 1.00 90.69 187 ILE A C 1
ATOM 1508 O O . ILE A 1 187 ? 24.354 3.599 -44.002 1.00 90.69 187 ILE A O 1
ATOM 1512 N N . LEU A 1 188 ? 22.149 3.308 -43.701 1.00 89.00 188 LEU A N 1
ATOM 1513 C CA . LEU A 1 188 ? 21.777 3.377 -45.113 1.00 89.00 188 LEU A CA 1
ATOM 1514 C C . LEU A 1 188 ? 21.613 4.821 -45.625 1.00 89.00 188 LEU A C 1
ATOM 1516 O O . LEU A 1 188 ? 21.945 5.105 -46.773 1.00 89.00 188 LEU A O 1
ATOM 1520 N N . LEU A 1 189 ? 21.159 5.753 -44.781 1.00 89.50 189 LEU A N 1
ATOM 1521 C CA . LEU A 1 189 ? 20.983 7.168 -45.139 1.00 89.50 189 LEU A CA 1
ATOM 1522 C C . LEU A 1 189 ? 22.306 7.876 -45.434 1.00 89.50 189 LEU A C 1
ATOM 1524 O O . LEU A 1 189 ? 22.370 8.674 -46.366 1.00 89.50 189 LEU A O 1
ATOM 1528 N N . ILE A 1 190 ? 23.356 7.605 -44.655 1.00 87.44 190 ILE A N 1
ATOM 1529 C CA . ILE A 1 190 ? 24.634 8.312 -44.809 1.00 87.44 190 ILE A CA 1
ATOM 1530 C C . ILE A 1 190 ? 25.2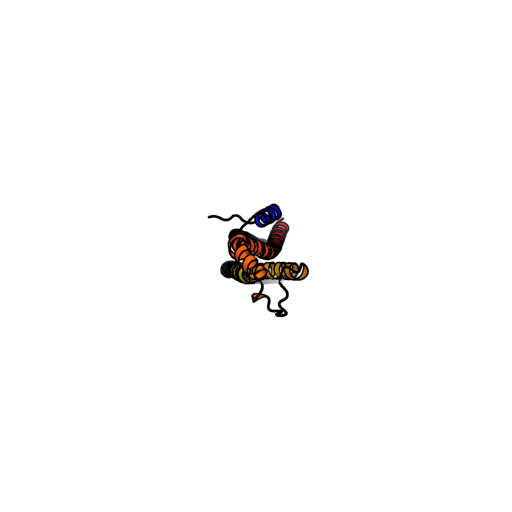66 8.039 -46.196 1.00 87.44 190 ILE A C 1
ATOM 1532 O O . ILE A 1 190 ? 25.584 9.014 -46.879 1.00 87.44 190 ILE A O 1
ATOM 1536 N N . PRO A 1 191 ? 25.387 6.784 -46.681 1.00 87.62 191 PRO A N 1
ATOM 1537 C CA . PRO A 1 191 ? 25.820 6.487 -48.048 1.00 87.62 191 PRO A CA 1
ATOM 1538 C C . PRO A 1 191 ? 24.964 7.146 -49.129 1.00 87.62 191 PRO A C 1
ATOM 1540 O O . PRO A 1 191 ? 25.513 7.652 -50.102 1.00 87.62 191 PRO A O 1
ATOM 1543 N N . ILE A 1 192 ? 23.635 7.187 -48.961 1.00 86.81 192 ILE A N 1
ATOM 1544 C CA . ILE A 1 192 ? 22.724 7.835 -49.924 1.00 86.81 192 ILE A CA 1
ATOM 1545 C C . ILE A 1 192 ? 23.014 9.333 -50.026 1.00 86.81 192 ILE A C 1
ATOM 1547 O O . ILE A 1 192 ? 23.079 9.882 -51.124 1.00 86.81 192 ILE A O 1
ATOM 1551 N N . ILE A 1 193 ? 23.197 10.001 -48.886 1.00 86.94 193 ILE A N 1
ATOM 1552 C CA . ILE A 1 193 ? 23.499 11.434 -48.847 1.00 86.94 193 ILE A CA 1
ATOM 1553 C C . ILE A 1 193 ? 24.859 11.709 -49.500 1.00 86.94 193 ILE A C 1
ATOM 1555 O O . ILE A 1 193 ? 24.979 12.635 -50.301 1.00 86.94 193 ILE A O 1
ATOM 1559 N N . LEU A 1 194 ? 25.878 10.901 -49.192 1.00 85.62 194 LEU A N 1
ATOM 1560 C CA . LEU A 1 194 ? 27.209 11.040 -49.789 1.00 85.62 194 LEU A CA 1
ATOM 1561 C C . LEU A 1 194 ? 27.190 10.809 -51.302 1.00 85.62 194 LEU A C 1
ATOM 1563 O O . LEU A 1 194 ? 27.831 11.555 -52.040 1.00 85.62 194 LEU A O 1
ATOM 1567 N N . ASP A 1 195 ? 26.428 9.821 -51.764 1.00 82.44 195 ASP A N 1
ATOM 1568 C CA . ASP A 1 195 ? 26.259 9.549 -53.187 1.00 82.44 195 ASP A CA 1
ATOM 1569 C C . ASP A 1 195 ? 25.535 10.694 -53.914 1.00 82.44 195 ASP A C 1
ATOM 1571 O O . ASP A 1 195 ? 25.943 11.104 -55.001 1.00 82.44 195 ASP A O 1
ATOM 1575 N N . TYR A 1 196 ? 24.526 11.298 -53.279 1.00 82.19 196 TYR A N 1
ATOM 1576 C CA . TYR A 1 196 ? 23.864 12.495 -53.800 1.00 82.19 196 TYR A CA 1
ATOM 1577 C C . TYR A 1 196 ? 24.829 13.685 -53.932 1.00 82.19 196 TYR A C 1
ATOM 1579 O O . TYR A 1 196 ? 24.836 14.369 -54.958 1.00 82.19 196 TYR A O 1
ATOM 1587 N N . PHE A 1 197 ? 25.690 13.917 -52.935 1.00 83.56 197 PHE A N 1
ATOM 1588 C CA . PHE A 1 197 ? 26.731 14.945 -53.029 1.00 83.56 197 PHE A CA 1
ATOM 1589 C C . PHE A 1 197 ? 27.750 14.641 -54.134 1.00 83.56 197 PHE A C 1
ATOM 1591 O O . PHE A 1 197 ? 28.145 15.550 -54.863 1.00 83.56 197 PHE A O 1
ATOM 1598 N N . ALA A 1 198 ? 28.150 13.381 -54.302 1.00 79.44 198 ALA A N 1
ATOM 1599 C CA . ALA A 1 198 ? 29.068 12.978 -55.366 1.00 79.44 198 ALA A CA 1
ATOM 1600 C C . ALA A 1 198 ? 28.465 13.163 -56.766 1.00 79.44 198 ALA A C 1
ATOM 1602 O O . ALA A 1 198 ? 29.159 13.622 -57.676 1.00 79.44 198 ALA A O 1
ATOM 1603 N N . TYR A 1 199 ? 27.170 12.883 -56.927 1.00 76.19 199 TYR A N 1
ATOM 1604 C CA . TYR A 1 199 ? 26.425 13.203 -58.142 1.00 76.19 199 TYR A CA 1
ATOM 1605 C C . TYR A 1 199 ? 26.420 14.712 -58.422 1.00 76.19 199 TYR A C 1
ATOM 1607 O O . TYR A 1 199 ? 26.742 15.130 -59.533 1.00 76.19 199 TYR A O 1
ATOM 1615 N N . LEU A 1 200 ? 26.135 15.540 -57.409 1.00 79.12 200 LEU A N 1
ATOM 1616 C CA . LEU A 1 200 ? 26.117 17.000 -57.553 1.00 79.12 200 LEU A CA 1
ATOM 1617 C C . LEU A 1 200 ? 27.491 17.575 -57.949 1.00 79.12 200 LEU A C 1
ATOM 1619 O O . LEU A 1 200 ? 27.562 18.561 -58.678 1.00 79.12 200 LEU A O 1
ATOM 1623 N N . LEU A 1 201 ? 28.579 16.945 -57.497 1.00 78.69 201 LEU A N 1
ATOM 1624 C CA . LEU A 1 201 ? 29.961 17.313 -57.825 1.00 78.69 201 LEU A CA 1
ATOM 1625 C C . LEU A 1 201 ? 30.461 16.721 -59.159 1.00 78.69 201 LEU A C 1
ATOM 1627 O O . LEU A 1 201 ? 31.608 16.955 -59.533 1.00 78.69 201 LEU A O 1
ATOM 1631 N N . GLY A 1 202 ? 29.632 15.954 -59.877 1.00 69.94 202 GLY A N 1
ATOM 1632 C CA . GLY A 1 202 ? 29.990 15.333 -61.159 1.00 69.94 202 GLY A CA 1
ATOM 1633 C C . GLY A 1 202 ? 30.990 14.175 -61.049 1.00 69.94 202 GLY A C 1
ATOM 1634 O O . GLY A 1 202 ? 31.623 13.816 -62.041 1.00 69.94 202 GLY A O 1
ATOM 1635 N N . LEU A 1 203 ? 31.149 13.598 -59.853 1.00 68.31 203 LEU A N 1
ATOM 1636 C CA . LEU A 1 203 ? 32.055 12.474 -59.576 1.00 68.31 203 LEU A CA 1
ATOM 1637 C C . LEU A 1 203 ? 31.450 11.124 -59.982 1.00 68.31 203 LEU A C 1
ATOM 1639 O O . LEU A 1 203 ? 32.177 10.177 -60.280 1.00 68.31 203 LEU A O 1
ATOM 1643 N N . ASN A 1 204 ? 30.120 11.049 -60.040 1.00 64.50 204 ASN A N 1
ATOM 1644 C CA . ASN A 1 204 ? 29.402 9.934 -60.639 1.00 64.50 204 ASN A CA 1
ATOM 1645 C C . ASN A 1 204 ? 29.340 10.222 -62.144 1.00 64.50 204 ASN A C 1
ATOM 1647 O O . ASN A 1 204 ? 28.656 11.158 -62.549 1.00 64.50 204 ASN A O 1
ATOM 1651 N N . GLY A 1 205 ? 30.143 9.509 -62.945 1.00 58.12 205 GLY A N 1
ATOM 1652 C CA . GLY A 1 205 ? 30.347 9.769 -64.379 1.00 58.12 205 GLY A CA 1
ATOM 1653 C C . GLY A 1 205 ? 29.055 9.895 -65.206 1.00 58.12 205 GLY A C 1
ATOM 1654 O O . GLY A 1 205 ? 27.959 9.682 -64.707 1.00 58.12 205 GLY A O 1
ATOM 1655 N N . LYS A 1 206 ? 29.178 10.236 -66.500 1.00 55.97 206 LYS A N 1
ATOM 1656 C CA . LYS A 1 206 ? 28.063 10.504 -67.446 1.00 55.97 206 LYS A CA 1
ATOM 1657 C C . LYS A 1 206 ? 27.190 9.274 -67.786 1.00 55.97 206 LYS A C 1
ATOM 1659 O O . LYS A 1 206 ? 26.916 9.000 -68.950 1.00 55.97 206 LYS A O 1
ATOM 1664 N N . THR A 1 207 ? 26.795 8.489 -66.800 1.00 55.03 207 THR A N 1
ATOM 1665 C CA . THR A 1 207 ? 25.864 7.374 -66.927 1.00 55.03 207 THR A CA 1
ATOM 1666 C C . THR A 1 207 ? 24.457 7.872 -66.611 1.00 55.03 207 THR A C 1
ATOM 1668 O O . THR A 1 207 ? 24.161 8.206 -65.469 1.00 55.03 207 THR A O 1
ATOM 1671 N N . ASP A 1 208 ? 23.576 7.883 -67.616 1.00 54.66 208 ASP A N 1
ATOM 1672 C CA . ASP A 1 208 ? 22.144 8.242 -67.514 1.00 54.66 208 ASP A CA 1
ATOM 1673 C C . ASP A 1 208 ? 21.312 7.281 -66.629 1.00 54.66 208 ASP A C 1
ATOM 1675 O O . ASP A 1 208 ? 20.096 7.422 -66.474 1.00 54.66 208 ASP A O 1
ATOM 1679 N N . THR A 1 209 ? 21.945 6.275 -66.026 1.00 55.72 209 THR A N 1
ATOM 1680 C CA . THR A 1 209 ? 21.301 5.312 -65.135 1.00 55.72 209 THR A CA 1
ATOM 1681 C C . THR A 1 209 ? 21.158 5.884 -63.727 1.00 55.72 209 THR A C 1
ATOM 1683 O O . THR A 1 209 ? 22.105 5.898 -62.950 1.00 55.72 209 THR A O 1
ATOM 1686 N N . ARG A 1 210 ? 19.932 6.276 -63.362 1.00 57.88 210 ARG A N 1
ATOM 1687 C CA . ARG A 1 210 ? 19.540 6.800 -62.033 1.00 57.88 210 ARG A CA 1
ATOM 1688 C C . ARG A 1 210 ? 19.556 5.765 -60.890 1.00 57.88 210 ARG A C 1
ATOM 1690 O O . ARG A 1 210 ? 18.907 5.970 -59.866 1.00 57.88 210 ARG A O 1
ATOM 1697 N N . LEU A 1 211 ? 20.220 4.622 -61.062 1.00 59.72 211 LEU A N 1
ATOM 1698 C CA . LEU A 1 211 ? 20.254 3.556 -60.059 1.00 59.72 211 LEU A CA 1
ATOM 1699 C C . LEU A 1 211 ? 21.423 3.792 -59.090 1.00 59.72 211 LEU A C 1
ATOM 1701 O O . LEU A 1 211 ? 22.585 3.702 -59.475 1.00 59.72 211 LEU A O 1
ATOM 1705 N N . ILE A 1 212 ? 21.105 4.041 -57.817 1.00 57.78 212 ILE A N 1
ATOM 1706 C CA . ILE A 1 212 ? 22.066 4.328 -56.727 1.00 57.78 212 ILE A CA 1
ATOM 1707 C C . ILE A 1 212 ? 23.098 3.193 -56.556 1.00 57.78 212 ILE A C 1
ATOM 1709 O O . ILE A 1 212 ? 24.261 3.427 -56.243 1.00 57.78 212 ILE A O 1
ATOM 1713 N N . PHE A 1 213 ? 22.700 1.948 -56.838 1.00 55.66 213 PHE A N 1
ATOM 1714 C CA . PHE A 1 213 ? 23.563 0.766 -56.722 1.00 55.66 213 PHE A CA 1
ATOM 1715 C C . PHE A 1 213 ? 24.687 0.685 -57.765 1.00 55.66 213 PHE A C 1
ATOM 1717 O O . PHE A 1 213 ? 25.594 -0.129 -57.614 1.00 55.66 213 PHE A O 1
ATOM 1724 N N . THR A 1 214 ? 24.646 1.512 -58.811 1.00 61.34 214 THR A N 1
ATOM 1725 C CA . THR A 1 214 ? 25.689 1.560 -59.849 1.00 61.34 214 THR A CA 1
ATOM 1726 C C . THR A 1 214 ? 26.835 2.512 -59.496 1.00 61.34 214 THR A C 1
ATOM 1728 O O . THR A 1 214 ? 27.838 2.548 -60.206 1.00 61.34 214 THR A O 1
ATOM 1731 N N . HIS A 1 215 ? 26.717 3.278 -58.405 1.00 68.44 215 HIS A N 1
ATOM 1732 C CA . HIS A 1 215 ? 27.715 4.264 -58.008 1.00 68.44 215 HIS A CA 1
ATOM 1733 C C . HIS A 1 215 ? 28.725 3.679 -57.011 1.00 68.44 215 HIS A C 1
ATOM 1735 O O . HIS A 1 215 ? 28.381 3.225 -55.918 1.00 68.44 215 HIS A O 1
ATOM 1741 N N . TYR A 1 216 ? 30.011 3.737 -57.367 1.00 77.56 216 TYR A N 1
ATOM 1742 C CA . TYR A 1 216 ? 31.108 3.281 -56.506 1.00 77.56 216 TYR A CA 1
ATOM 1743 C C . TYR A 1 216 ? 31.155 4.028 -55.165 1.00 77.56 216 TYR A C 1
ATOM 1745 O O . TYR A 1 216 ? 31.513 3.437 -54.148 1.00 77.56 216 TYR A O 1
ATOM 1753 N N . VAL A 1 217 ? 30.749 5.302 -55.140 1.00 80.94 217 VAL A N 1
ATOM 1754 C CA . VAL A 1 217 ? 30.730 6.130 -53.924 1.00 80.94 217 VAL A CA 1
ATOM 1755 C C . VAL A 1 217 ? 29.748 5.583 -52.888 1.00 80.94 217 VAL A C 1
ATOM 1757 O O . VAL A 1 217 ? 30.103 5.472 -51.712 1.00 80.94 217 VAL A O 1
ATOM 1760 N N . PHE A 1 218 ? 28.550 5.173 -53.311 1.00 84.38 218 PHE A N 1
ATOM 1761 C CA . PHE A 1 218 ? 27.570 4.532 -52.435 1.00 84.38 218 PHE A CA 1
ATOM 1762 C C . PHE A 1 218 ? 28.120 3.236 -51.817 1.00 84.38 218 PHE A C 1
ATOM 1764 O O . PHE A 1 218 ? 28.094 3.069 -50.600 1.00 84.38 218 PHE A O 1
ATOM 1771 N N . LEU A 1 219 ? 28.678 2.336 -52.634 1.00 84.62 219 LEU A N 1
ATOM 1772 C CA . LEU A 1 219 ? 29.192 1.047 -52.154 1.00 84.62 219 LEU A CA 1
ATOM 1773 C C . LEU A 1 219 ? 30.385 1.208 -51.201 1.00 84.62 219 LEU A C 1
ATOM 1775 O O . LEU A 1 219 ? 30.420 0.573 -50.147 1.00 84.62 219 LEU A O 1
ATOM 1779 N N . ILE A 1 220 ? 31.344 2.077 -51.538 1.00 86.38 220 ILE A N 1
ATOM 1780 C CA . ILE A 1 220 ? 32.525 2.334 -50.699 1.00 86.38 220 ILE A CA 1
ATOM 1781 C C . ILE A 1 220 ? 32.105 2.949 -49.360 1.00 86.38 220 ILE A C 1
ATOM 1783 O O . ILE A 1 220 ? 32.552 2.494 -48.307 1.00 86.38 220 ILE A O 1
ATOM 1787 N N . SER A 1 221 ? 31.227 3.956 -49.379 1.00 86.94 221 SER A N 1
ATOM 1788 C CA . SER A 1 221 ? 30.760 4.603 -48.148 1.00 86.94 221 SER A CA 1
ATOM 1789 C C . SER A 1 221 ? 29.940 3.659 -47.266 1.00 86.94 221 SER A C 1
ATOM 1791 O O . SER A 1 221 ? 30.132 3.660 -46.051 1.00 86.94 221 SER A O 1
ATOM 1793 N N . LEU A 1 222 ? 29.104 2.798 -47.854 1.00 89.25 222 LEU A N 1
ATOM 1794 C CA . LEU A 1 222 ? 28.355 1.777 -47.121 1.00 89.25 222 LEU A CA 1
ATOM 1795 C C . LEU A 1 222 ? 29.289 0.794 -46.399 1.00 89.25 222 LEU A C 1
ATOM 1797 O O . LEU A 1 222 ? 29.111 0.558 -45.206 1.00 89.25 222 LEU A O 1
ATOM 1801 N N . ILE A 1 223 ? 30.315 0.272 -47.083 1.00 89.31 223 ILE A N 1
ATOM 1802 C CA . ILE A 1 223 ? 31.294 -0.651 -46.480 1.00 89.31 223 ILE A CA 1
ATOM 1803 C C . ILE A 1 223 ? 32.049 0.034 -45.334 1.00 89.31 223 ILE A C 1
ATOM 1805 O O . ILE A 1 223 ? 32.186 -0.540 -44.254 1.00 89.31 223 ILE A O 1
ATOM 1809 N N . LEU A 1 224 ? 32.514 1.270 -45.539 1.00 90.75 224 LEU A N 1
ATOM 1810 C CA . LEU A 1 224 ? 33.243 2.010 -44.507 1.00 90.75 224 LEU A CA 1
ATOM 1811 C C . LEU A 1 224 ? 32.376 2.267 -43.267 1.00 90.75 224 LEU A C 1
ATOM 1813 O O . LEU A 1 224 ? 32.847 2.131 -42.139 1.00 90.75 224 LEU A O 1
ATOM 1817 N N . ILE A 1 225 ? 31.105 2.613 -43.450 1.00 90.38 225 ILE A N 1
ATOM 1818 C CA . ILE A 1 225 ? 30.197 2.871 -42.329 1.00 90.38 225 ILE A CA 1
ATOM 1819 C C . ILE A 1 225 ? 29.855 1.582 -41.593 1.00 90.38 225 ILE A C 1
ATOM 1821 O O . ILE A 1 225 ? 29.874 1.579 -40.360 1.00 90.38 225 ILE A O 1
ATOM 1825 N N . GLU A 1 226 ? 29.614 0.489 -42.315 1.00 89.44 226 GLU A N 1
ATOM 1826 C CA . GLU A 1 226 ? 29.314 -0.801 -41.698 1.00 89.44 226 GLU A CA 1
ATOM 1827 C C . GLU A 1 226 ? 30.482 -1.289 -40.826 1.00 89.44 226 GLU A C 1
ATOM 1829 O O . GLU A 1 226 ? 30.280 -1.656 -39.669 1.00 89.44 226 GLU A O 1
ATOM 1834 N N . PHE A 1 227 ? 31.721 -1.209 -41.325 1.00 90.44 227 PHE A N 1
ATOM 1835 C CA . PHE A 1 227 ? 32.893 -1.691 -40.585 1.00 90.44 227 PHE A CA 1
ATOM 1836 C C . PHE A 1 227 ? 33.335 -0.767 -39.446 1.00 90.44 227 PHE A C 1
ATOM 1838 O O . PHE A 1 227 ? 33.690 -1.251 -38.372 1.00 90.44 227 PHE A O 1
ATOM 1845 N N . PHE A 1 228 ? 33.340 0.552 -39.655 1.00 91.31 228 PHE A N 1
ATOM 1846 C CA . PHE A 1 228 ? 33.926 1.481 -38.682 1.00 91.31 228 PHE A CA 1
ATOM 1847 C C . PHE A 1 228 ? 32.901 2.121 -37.738 1.00 91.31 228 PHE A C 1
ATOM 1849 O O . PHE A 1 228 ? 33.250 2.485 -36.612 1.00 91.31 228 PHE A O 1
ATOM 1856 N N . TYR A 1 229 ? 31.641 2.270 -38.163 1.00 90.12 229 TYR A N 1
ATOM 1857 C CA . TYR A 1 229 ? 30.662 3.112 -37.466 1.00 90.12 229 TYR A CA 1
ATOM 1858 C C . TYR A 1 229 ? 29.377 2.395 -37.045 1.00 90.12 229 TYR A C 1
ATOM 1860 O O . TYR A 1 229 ? 28.731 2.874 -36.111 1.00 90.12 229 TYR A O 1
ATOM 1868 N N . ALA A 1 230 ? 29.015 1.247 -37.627 1.00 89.88 230 ALA A N 1
ATOM 1869 C CA . ALA A 1 230 ? 27.747 0.573 -37.325 1.00 89.88 230 ALA A CA 1
ATOM 1870 C C . ALA A 1 230 ? 27.560 0.280 -35.831 1.00 89.88 230 ALA A C 1
ATOM 1872 O O . ALA A 1 230 ? 26.489 0.531 -35.276 1.00 89.88 230 ALA A O 1
ATOM 1873 N N . GLN A 1 231 ? 28.603 -0.198 -35.146 1.00 89.19 231 GLN A N 1
ATOM 1874 C CA . GLN A 1 231 ? 28.524 -0.478 -33.711 1.00 89.19 231 GLN A CA 1
ATOM 1875 C C . GLN A 1 231 ? 28.350 0.801 -32.880 1.00 89.19 231 GLN A C 1
ATOM 1877 O O . GLN A 1 231 ? 27.539 0.824 -31.955 1.00 89.19 231 GLN A O 1
ATOM 1882 N N . ARG A 1 232 ? 29.048 1.887 -33.234 1.00 90.31 232 ARG A N 1
ATOM 1883 C CA . ARG A 1 232 ? 28.901 3.187 -32.558 1.00 90.31 232 ARG A CA 1
ATOM 1884 C C . ARG A 1 232 ? 27.502 3.766 -32.760 1.00 90.31 232 ARG A C 1
ATOM 1886 O O . ARG A 1 232 ? 26.899 4.232 -31.799 1.00 90.31 232 ARG A O 1
ATOM 1893 N N . ILE A 1 233 ? 26.965 3.677 -33.978 1.00 89.31 233 ILE A N 1
ATOM 1894 C CA . ILE A 1 233 ? 25.596 4.101 -34.302 1.00 89.31 233 ILE A CA 1
ATOM 1895 C C . ILE A 1 233 ? 24.586 3.297 -33.473 1.00 89.31 233 ILE A C 1
ATOM 1897 O O . ILE A 1 233 ? 23.693 3.888 -32.870 1.00 89.31 233 ILE A O 1
ATOM 1901 N N . LYS A 1 234 ? 24.748 1.970 -33.376 1.00 90.88 234 LYS A N 1
ATOM 1902 C CA . LYS A 1 234 ? 23.883 1.106 -32.552 1.00 90.88 234 LYS A CA 1
ATOM 1903 C C . LYS A 1 234 ? 23.901 1.499 -31.076 1.00 90.88 234 LYS A C 1
ATOM 1905 O O . LYS A 1 234 ? 22.835 1.632 -30.486 1.00 90.88 234 LYS A O 1
ATOM 1910 N N . ILE A 1 235 ? 25.078 1.742 -30.498 1.00 90.81 235 ILE A N 1
ATOM 1911 C CA . ILE A 1 235 ? 25.208 2.158 -29.092 1.00 90.81 235 ILE A CA 1
ATOM 1912 C C . ILE A 1 235 ? 24.541 3.520 -28.856 1.00 90.81 235 ILE A C 1
ATOM 1914 O O . ILE A 1 235 ? 23.773 3.665 -27.909 1.00 90.81 235 ILE A O 1
ATOM 1918 N N . LEU A 1 236 ? 24.772 4.501 -29.734 1.00 89.88 236 LEU A N 1
ATOM 1919 C CA . LEU A 1 236 ? 24.179 5.837 -29.607 1.00 89.88 236 LEU A CA 1
ATOM 1920 C C . LEU A 1 236 ? 22.650 5.805 -29.708 1.00 89.88 236 LEU A C 1
ATOM 1922 O O . LEU A 1 236 ? 21.963 6.424 -28.896 1.00 89.88 236 LEU A O 1
ATOM 1926 N N . VAL A 1 237 ? 22.114 5.064 -30.681 1.00 91.25 237 VAL A N 1
ATOM 1927 C CA . VAL A 1 237 ? 20.664 4.898 -30.851 1.00 91.25 237 VAL A CA 1
ATOM 1928 C C . VAL A 1 237 ? 20.061 4.171 -29.647 1.00 91.25 237 VAL A C 1
ATOM 1930 O O . VAL A 1 237 ? 19.044 4.624 -29.121 1.00 91.25 237 VAL A O 1
ATOM 1933 N N . ALA A 1 238 ? 20.695 3.093 -29.174 1.00 91.25 238 ALA A N 1
ATOM 1934 C CA . ALA A 1 238 ? 20.240 2.355 -27.999 1.00 91.25 238 ALA A CA 1
ATOM 1935 C C . ALA A 1 238 ? 20.209 3.242 -26.750 1.00 91.25 238 ALA A C 1
ATOM 1937 O O . ALA A 1 238 ? 19.194 3.284 -26.057 1.00 91.25 238 ALA A O 1
ATOM 1938 N N . ALA A 1 239 ? 21.283 3.993 -26.491 1.00 89.62 239 ALA A N 1
ATOM 1939 C CA . ALA A 1 239 ? 21.376 4.904 -25.355 1.00 89.62 239 ALA A CA 1
ATOM 1940 C C . ALA A 1 239 ? 20.318 6.017 -25.425 1.00 89.62 239 ALA A C 1
ATOM 1942 O O . ALA A 1 239 ? 19.668 6.315 -24.423 1.00 89.62 239 ALA A O 1
ATOM 1943 N N . PHE A 1 240 ? 20.087 6.596 -26.609 1.00 90.81 240 PHE A N 1
ATOM 1944 C CA . PHE A 1 240 ? 19.062 7.622 -26.811 1.00 90.81 240 PHE A CA 1
ATOM 1945 C C . PHE A 1 240 ? 17.644 7.094 -26.542 1.00 90.81 240 PHE A C 1
ATOM 1947 O O . PHE A 1 240 ? 16.872 7.717 -25.809 1.00 90.81 240 PHE A O 1
ATOM 1954 N N . LEU A 1 241 ? 17.300 5.933 -27.104 1.00 92.00 241 LEU A N 1
ATOM 1955 C CA . LEU A 1 241 ? 15.989 5.310 -26.905 1.00 92.00 241 LEU A CA 1
ATOM 1956 C C . LEU A 1 241 ? 15.783 4.875 -25.450 1.00 92.00 241 LEU A C 1
ATOM 1958 O O . LEU A 1 241 ? 14.721 5.130 -24.881 1.00 92.00 241 LEU A O 1
ATOM 1962 N N . ALA A 1 242 ? 16.807 4.278 -24.835 1.00 91.19 242 ALA A N 1
ATOM 1963 C CA . ALA A 1 242 ? 16.778 3.871 -23.436 1.00 91.19 242 ALA A CA 1
ATOM 1964 C C . ALA A 1 242 ? 16.645 5.072 -22.494 1.00 91.19 242 ALA A C 1
ATOM 1966 O O . ALA A 1 242 ? 15.909 4.986 -21.516 1.00 91.19 242 ALA A O 1
ATOM 1967 N N . LYS A 1 243 ? 17.289 6.208 -22.799 1.00 90.81 243 LYS A N 1
ATOM 1968 C CA . LYS A 1 243 ? 17.103 7.458 -22.050 1.00 90.81 243 LYS A CA 1
ATOM 1969 C C . LYS A 1 243 ? 15.652 7.923 -22.107 1.00 90.81 243 LYS A C 1
ATOM 1971 O O . LYS A 1 243 ? 15.033 8.078 -21.063 1.00 90.81 243 LYS A O 1
ATOM 1976 N N . LYS A 1 244 ? 15.089 8.058 -23.312 1.00 91.06 244 LYS A N 1
ATOM 1977 C CA . LYS A 1 244 ? 13.701 8.509 -23.490 1.00 91.06 244 LYS A CA 1
ATOM 1978 C C . LYS A 1 244 ? 12.703 7.611 -22.754 1.00 91.06 244 LYS A C 1
ATOM 1980 O O . LYS A 1 244 ? 11.762 8.107 -22.146 1.00 91.06 244 LYS A O 1
ATOM 1985 N N . GLN A 1 245 ? 12.899 6.296 -22.817 1.00 92.38 245 GLN A N 1
ATOM 1986 C CA . GLN A 1 245 ? 12.040 5.344 -22.118 1.00 92.38 245 GLN A CA 1
ATOM 1987 C C . GLN A 1 245 ? 12.256 5.371 -20.597 1.00 92.38 245 GLN A C 1
ATOM 1989 O O . GLN A 1 245 ? 11.297 5.262 -19.840 1.00 92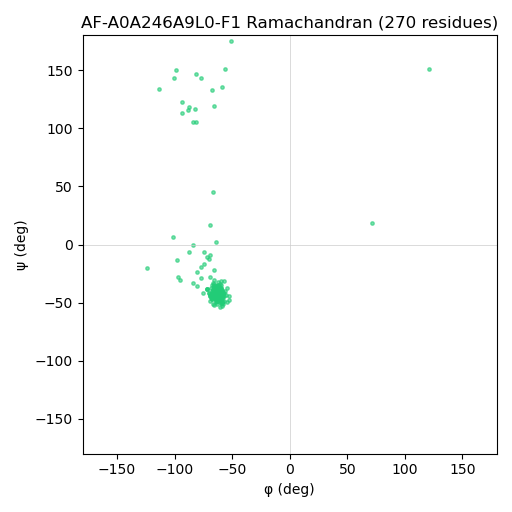.38 245 GLN A O 1
ATOM 1994 N N . GLY A 1 246 ? 13.501 5.533 -20.148 1.00 90.75 246 GLY A N 1
ATOM 1995 C CA . GLY A 1 246 ? 13.846 5.671 -18.736 1.00 90.75 246 GLY A CA 1
ATOM 1996 C C . GLY A 1 246 ? 13.236 6.918 -18.095 1.00 90.75 246 GLY A C 1
ATOM 1997 O O . GLY A 1 246 ? 12.734 6.827 -16.980 1.00 90.75 246 GLY A O 1
ATOM 1998 N N . ASP A 1 247 ? 13.194 8.041 -18.815 1.00 90.69 247 ASP A N 1
ATOM 1999 C CA . ASP A 1 247 ? 12.551 9.277 -18.350 1.00 90.69 247 ASP A CA 1
ATOM 2000 C C . ASP A 1 247 ? 11.038 9.082 -18.124 1.00 90.69 247 ASP A C 1
ATOM 2002 O O . ASP A 1 247 ? 10.483 9.594 -17.153 1.00 90.69 247 ASP A O 1
ATOM 2006 N N . LEU A 1 248 ? 10.365 8.293 -18.975 1.00 93.19 248 LEU A N 1
ATOM 2007 C CA . LEU A 1 248 ? 8.951 7.942 -18.780 1.00 93.19 248 LEU A CA 1
ATOM 2008 C C . LEU A 1 248 ? 8.745 7.130 -17.497 1.00 93.19 248 LEU A C 1
ATOM 2010 O O . LEU A 1 248 ? 7.895 7.482 -16.683 1.00 93.19 248 LEU A O 1
ATOM 2014 N N . PHE A 1 249 ? 9.560 6.093 -17.286 1.00 94.06 249 PHE A N 1
ATOM 2015 C CA . PHE A 1 249 ? 9.488 5.285 -16.069 1.00 94.06 249 PHE A CA 1
ATOM 2016 C C . PHE A 1 249 ? 9.814 6.096 -14.812 1.00 94.06 249 PHE A C 1
ATOM 2018 O O . PHE A 1 249 ? 9.147 5.936 -13.793 1.00 94.06 249 PHE A O 1
ATOM 2025 N N . LEU A 1 250 ? 10.792 7.006 -14.868 1.00 91.94 250 LEU A N 1
ATOM 2026 C CA . LEU A 1 250 ? 11.078 7.901 -13.746 1.00 91.94 250 LEU A CA 1
ATOM 2027 C C . LEU A 1 250 ? 9.882 8.782 -13.399 1.00 91.94 250 LEU A C 1
ATOM 2029 O O . LEU A 1 250 ? 9.573 8.919 -12.220 1.00 91.94 250 LEU A O 1
ATOM 2033 N N . ASN A 1 251 ? 9.187 9.341 -14.388 1.00 91.94 251 ASN A N 1
ATOM 2034 C CA . ASN A 1 251 ? 8.001 10.155 -14.125 1.00 91.94 251 ASN A CA 1
ATOM 2035 C C . ASN A 1 251 ? 6.892 9.339 -13.442 1.00 91.94 251 ASN A C 1
ATOM 2037 O O . ASN A 1 251 ? 6.269 9.817 -12.494 1.00 91.94 251 ASN A O 1
ATOM 2041 N N . GLU A 1 252 ? 6.675 8.093 -13.867 1.00 93.19 252 GLU A N 1
ATOM 2042 C CA . GLU A 1 252 ? 5.713 7.187 -13.225 1.00 93.19 252 GLU A CA 1
ATOM 2043 C C . GLU A 1 252 ? 6.108 6.838 -11.781 1.00 93.19 252 GLU A C 1
ATOM 2045 O O . GLU A 1 252 ? 5.263 6.853 -10.878 1.00 93.19 252 GLU A O 1
ATOM 2050 N N . ILE A 1 253 ?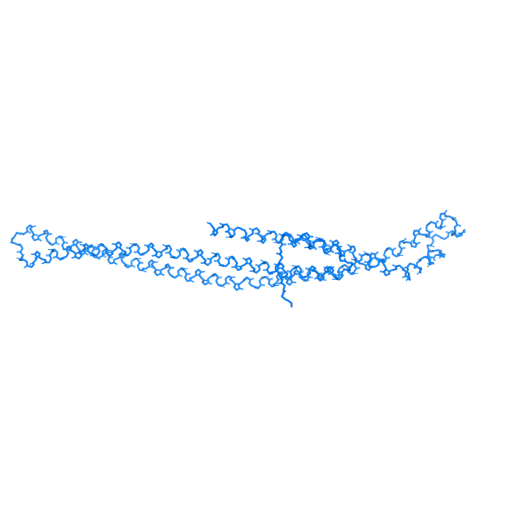 7.393 6.550 -11.546 1.00 93.56 253 ILE A N 1
ATOM 2051 C CA . ILE A 1 253 ? 7.937 6.273 -10.210 1.00 93.56 253 ILE A CA 1
ATOM 2052 C C . ILE A 1 253 ? 7.804 7.511 -9.318 1.00 93.56 253 ILE A C 1
ATOM 2054 O O . ILE A 1 253 ? 7.386 7.381 -8.170 1.00 93.56 253 ILE A O 1
ATOM 2058 N N . SER A 1 254 ? 8.106 8.701 -9.843 1.00 92.56 254 SER A N 1
ATOM 2059 C CA . SER A 1 254 ? 7.977 9.979 -9.137 1.00 92.56 254 SER A CA 1
ATOM 2060 C C . SER A 1 254 ? 6.540 10.216 -8.679 1.00 92.56 254 SER A C 1
ATOM 2062 O O . SER A 1 254 ? 6.292 10.379 -7.486 1.00 92.56 254 SER A O 1
ATOM 2064 N N . ALA A 1 255 ? 5.576 10.119 -9.601 1.00 92.44 255 ALA A N 1
ATOM 2065 C CA . ALA A 1 255 ? 4.161 10.313 -9.296 1.00 92.44 255 ALA A CA 1
ATOM 2066 C C . ALA A 1 255 ? 3.648 9.299 -8.259 1.00 92.44 255 ALA A C 1
ATOM 2068 O O . ALA A 1 255 ? 2.881 9.643 -7.355 1.00 92.44 255 ALA A O 1
ATOM 2069 N N . SER A 1 256 ? 4.095 8.044 -8.362 1.00 92.25 256 SER A N 1
ATOM 2070 C CA . SER A 1 256 ? 3.746 6.999 -7.395 1.00 92.25 256 SER A CA 1
ATOM 2071 C C . SER A 1 256 ? 4.329 7.301 -6.014 1.00 92.25 256 SER A C 1
ATOM 2073 O O . SER A 1 256 ? 3.621 7.219 -5.012 1.00 92.25 256 SER A O 1
ATOM 2075 N N . LEU A 1 257 ? 5.598 7.711 -5.958 1.00 93.00 257 LEU A N 1
ATOM 2076 C CA . LEU A 1 257 ? 6.293 8.056 -4.723 1.00 93.00 257 LEU A CA 1
ATOM 2077 C C . LEU A 1 257 ? 5.658 9.266 -4.020 1.00 93.00 257 LEU A C 1
ATOM 2079 O O . LEU A 1 257 ? 5.427 9.217 -2.813 1.00 93.00 257 LEU A O 1
ATOM 2083 N N . GLU A 1 258 ? 5.308 10.317 -4.762 1.00 92.56 258 GLU A N 1
ATOM 2084 C CA . GLU A 1 258 ? 4.606 11.487 -4.220 1.00 92.56 258 GLU A CA 1
ATOM 2085 C C . GLU A 1 258 ? 3.232 11.119 -3.647 1.00 92.56 258 GLU A C 1
ATOM 2087 O O . GLU A 1 258 ? 2.848 11.589 -2.573 1.00 92.56 258 GLU A O 1
ATOM 2092 N N . SER A 1 259 ? 2.492 10.246 -4.337 1.00 92.44 259 SER A N 1
ATOM 2093 C CA . SER A 1 259 ? 1.200 9.738 -3.863 1.00 92.44 259 SER A CA 1
ATOM 2094 C C . SER A 1 259 ? 1.339 8.950 -2.554 1.00 92.44 259 SER A C 1
ATOM 2096 O O . SER A 1 259 ? 0.551 9.142 -1.616 1.00 92.44 259 SER A O 1
ATOM 2098 N N . ILE A 1 260 ? 2.375 8.111 -2.455 1.00 92.19 260 ILE A N 1
ATOM 2099 C CA . ILE A 1 260 ? 2.698 7.359 -1.240 1.00 92.19 260 ILE A CA 1
ATOM 2100 C C . ILE A 1 260 ? 3.051 8.315 -0.101 1.00 92.19 260 ILE A C 1
ATOM 2102 O O . ILE A 1 260 ? 2.449 8.228 0.969 1.00 92.19 260 ILE A O 1
ATOM 2106 N N . GLU A 1 261 ? 3.963 9.267 -0.315 1.00 90.56 261 GLU A N 1
ATOM 2107 C CA . GLU A 1 261 ? 4.343 10.234 0.721 1.00 90.56 261 GLU A CA 1
ATOM 2108 C C . GLU A 1 261 ? 3.160 11.079 1.187 1.00 90.56 261 GLU A C 1
ATOM 2110 O O . GLU A 1 261 ? 2.978 11.283 2.388 1.00 90.56 261 GLU A O 1
ATOM 2115 N N . LYS A 1 262 ? 2.319 11.548 0.261 1.00 91.38 262 LYS A N 1
ATOM 2116 C CA . LYS A 1 262 ? 1.103 12.295 0.599 1.00 91.38 262 LYS A CA 1
ATOM 2117 C C . LYS A 1 262 ? 0.172 11.467 1.481 1.00 91.38 262 LYS A C 1
ATOM 2119 O O . LYS A 1 262 ? -0.421 12.006 2.414 1.00 91.38 262 LYS A O 1
ATOM 2124 N N . SER A 1 263 ? 0.057 10.172 1.205 1.00 90.12 263 SER A N 1
ATOM 2125 C CA . SER A 1 263 ? -0.744 9.245 2.005 1.00 90.12 263 SER A CA 1
ATOM 2126 C C . SER A 1 263 ? -0.127 9.014 3.387 1.00 90.12 263 SER A C 1
ATOM 2128 O O . SER A 1 263 ? -0.842 9.127 4.380 1.00 90.12 263 SER A O 1
ATOM 2130 N N . LYS A 1 264 ? 1.198 8.809 3.474 1.00 90.12 264 LYS A N 1
ATOM 2131 C CA . LYS A 1 264 ? 1.922 8.706 4.755 1.00 90.12 264 LYS A CA 1
ATOM 2132 C C . LYS A 1 264 ? 1.713 9.964 5.609 1.00 90.12 264 LYS A C 1
ATOM 2134 O O . LYS A 1 264 ? 1.308 9.856 6.760 1.00 90.12 264 LYS A O 1
ATOM 2139 N N . ARG A 1 265 ? 1.879 11.161 5.031 1.00 88.75 265 ARG A N 1
ATOM 2140 C CA . ARG A 1 265 ? 1.689 12.442 5.742 1.00 88.75 265 ARG A CA 1
ATOM 2141 C C . ARG A 1 265 ? 0.273 12.613 6.289 1.00 88.75 265 ARG A C 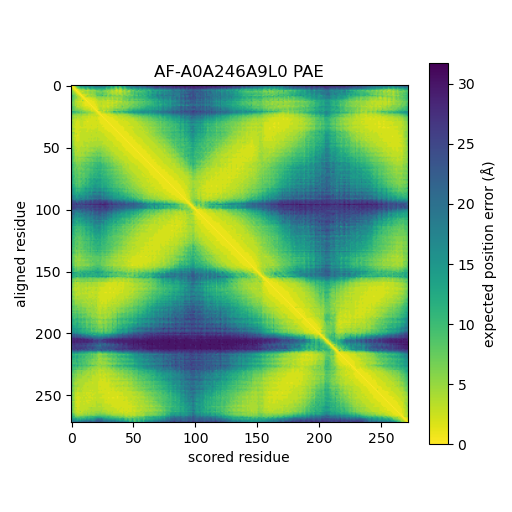1
ATOM 2143 O O . ARG A 1 265 ? 0.122 13.072 7.414 1.00 88.75 265 ARG A O 1
ATOM 2150 N N . LYS A 1 266 ? -0.761 12.238 5.525 1.00 88.44 266 LYS A N 1
ATOM 2151 C CA . LYS A 1 266 ? -2.155 12.288 6.004 1.00 88.44 266 LYS A CA 1
ATOM 2152 C C . LYS A 1 266 ? -2.370 11.408 7.236 1.00 88.44 266 LYS A C 1
ATOM 2154 O O . LYS A 1 266 ? -3.029 11.842 8.171 1.00 88.44 266 LYS A O 1
ATOM 2159 N N . LEU A 1 267 ? -1.796 10.206 7.241 1.00 86.06 267 LEU A N 1
ATOM 2160 C CA . LEU A 1 267 ? -1.892 9.285 8.376 1.00 86.06 267 LEU A CA 1
ATOM 2161 C C . LEU A 1 267 ? -1.155 9.824 9.606 1.00 86.06 267 LEU A C 1
ATOM 2163 O O . LEU A 1 267 ? -1.658 9.700 10.713 1.00 86.06 267 LEU A O 1
ATOM 2167 N N . THR A 1 268 ? 0.003 10.465 9.420 1.00 79.25 268 THR A N 1
ATOM 2168 C CA . THR A 1 268 ? 0.744 11.088 10.528 1.00 79.25 268 THR A CA 1
ATOM 2169 C C . THR A 1 268 ? 0.011 12.294 11.116 1.00 79.25 268 THR A C 1
ATOM 2171 O O . THR A 1 268 ? 0.007 12.456 12.328 1.00 79.25 268 THR A O 1
ATOM 2174 N N . ILE A 1 269 ? -0.618 13.133 10.284 1.00 77.06 269 ILE A N 1
ATOM 2175 C CA . ILE A 1 269 ? -1.391 14.292 10.762 1.00 77.06 269 ILE A CA 1
ATOM 2176 C C . ILE A 1 269 ? -2.609 13.839 11.565 1.00 77.06 269 ILE A C 1
ATOM 2178 O O . ILE A 1 269 ? -2.868 14.406 12.611 1.00 77.06 269 ILE A O 1
ATOM 2182 N N . ASN A 1 270 ? -3.319 12.804 11.115 1.00 64.62 270 ASN A N 1
ATOM 2183 C CA . ASN A 1 270 ? -4.486 12.286 11.834 1.00 64.62 270 ASN A CA 1
ATOM 2184 C C . ASN A 1 270 ? -4.137 11.586 13.162 1.00 64.62 270 ASN A C 1
ATOM 2186 O O . ASN A 1 270 ? -5.046 11.226 13.900 1.00 64.62 270 ASN A O 1
ATOM 2190 N N . ARG A 1 271 ? -2.847 11.359 13.445 1.00 59.09 271 ARG A N 1
ATOM 2191 C CA . ARG A 1 271 ? -2.351 10.707 14.665 1.00 59.09 271 ARG A CA 1
ATOM 2192 C C . ARG A 1 271 ? -1.892 11.708 15.740 1.00 59.09 271 ARG A C 1
ATOM 2194 O O . ARG A 1 271 ? -1.665 11.289 16.871 1.00 59.09 271 ARG A O 1
ATOM 2201 N N . ASN A 1 272 ? -1.731 12.987 15.386 1.00 48.34 272 ASN A N 1
ATOM 2202 C CA . ASN A 1 272 ? -1.345 14.080 16.292 1.00 48.34 272 ASN A CA 1
ATOM 2203 C C . ASN A 1 272 ? -2.547 14.968 16.615 1.00 48.34 272 ASN A C 1
ATOM 2205 O O . ASN A 1 272 ? -2.594 15.469 17.757 1.00 48.34 272 ASN A O 1
#

Secondary structure (DSSP, 8-state):
-PPPPP-GGGHHHHHHHHHH---HHHHHHHHHHHHHHHHHHHHHHHHHHHHHHHHHHHHHHHHHHHHHHHHHHHHHHHHHHHHHHHHHHHHHHHT---S-HHHHHHHHHHHHHHHHHHHHHHHHHHHHHHHHHHHHHHHHHHHHHHHHHHHHHHHHHHHHHHHHHHHHHHHHHHHHHHHHHHHHHHHHHHHHHHHHHHHHTT-S-S-----GGG-HHHHHHHHHHHHHTHHHHHHHHHHHHHHHHHHHHHHHHHHHHHHHHHHHHHHHHTT-